Protein AF-A0A383BQF8-F1 (afdb_monomer_lite)

Radius of gyration: 21.16 Å; chains: 1; bounding box: 51×34×55 Å

Structure (mmCIF, N/CA/C/O backbone):
data_AF-A0A383BQF8-F1
#
_entry.id   AF-A0A383BQF8-F1
#
loop_
_atom_site.group_PDB
_atom_site.id
_atom_site.type_symbol
_atom_site.label_atom_id
_atom_site.label_alt_id
_atom_site.label_comp_id
_atom_site.label_asym_id
_atom_site.label_entity_id
_atom_site.label_seq_id
_atom_site.pdbx_PDB_ins_code
_atom_site.Cartn_x
_atom_site.Cartn_y
_atom_site.Cartn_z
_atom_site.occupancy
_atom_site.B_iso_or_equiv
_atom_site.auth_seq_id
_atom_site.auth_comp_id
_atom_site.auth_asym_id
_atom_site.auth_atom_id
_atom_site.pdbx_PDB_model_num
ATOM 1 N N . VAL A 1 1 ? -8.491 8.596 -24.052 1.00 26.67 1 VAL A N 1
ATOM 2 C CA . VAL A 1 1 ? -8.392 7.167 -23.685 1.00 26.67 1 VAL A CA 1
ATOM 3 C C . VAL A 1 1 ? -8.226 7.132 -22.178 1.00 26.67 1 VAL A C 1
ATOM 5 O O . VAL A 1 1 ? -7.280 7.740 -21.700 1.00 26.67 1 VAL A O 1
ATOM 8 N N . LYS A 1 2 ? -9.203 6.606 -21.428 1.00 21.12 2 LYS A N 1
ATOM 9 C CA . LYS A 1 2 ? -9.061 6.431 -19.975 1.00 21.12 2 LYS A CA 1
ATOM 10 C C . LYS A 1 2 ? -8.216 5.174 -19.775 1.00 21.12 2 LYS A C 1
ATOM 12 O O . LYS A 1 2 ? -8.631 4.114 -20.230 1.00 21.12 2 LYS A O 1
ATOM 17 N N . PHE A 1 3 ? -7.026 5.324 -19.208 1.00 26.42 3 PHE A N 1
ATOM 18 C CA . PHE A 1 3 ? -6.171 4.201 -18.837 1.00 26.42 3 PHE A CA 1
ATOM 19 C C . PHE A 1 3 ? -6.557 3.779 -17.414 1.00 26.42 3 PHE A C 1
ATOM 21 O O . PHE A 1 3 ? -6.463 4.599 -16.504 1.00 26.42 3 PHE A O 1
ATOM 28 N N . ASN A 1 4 ? -7.033 2.541 -17.239 1.00 27.27 4 ASN A N 1
ATOM 29 C CA . ASN A 1 4 ? -7.103 1.894 -15.925 1.00 27.27 4 ASN A CA 1
ATOM 30 C C . ASN A 1 4 ? -5.652 1.646 -15.493 1.00 27.27 4 ASN A C 1
ATOM 32 O O . ASN A 1 4 ? -4.994 0.783 -16.071 1.00 27.27 4 ASN A O 1
ATOM 36 N N . GLN A 1 5 ? -5.123 2.458 -14.576 1.00 35.19 5 GLN A N 1
ATOM 37 C CA . GLN A 1 5 ? -3.735 2.339 -14.125 1.00 35.19 5 GLN A CA 1
ATOM 38 C C . GLN A 1 5 ? -3.627 1.362 -12.950 1.00 35.19 5 GLN A C 1
ATOM 40 O O . GLN A 1 5 ? -4.363 1.460 -11.971 1.00 35.19 5 GLN A O 1
ATOM 45 N N . ARG A 1 6 ? -2.691 0.418 -13.088 1.00 40.97 6 ARG A N 1
ATOM 46 C CA . ARG A 1 6 ? -2.286 -0.585 -12.095 1.00 40.97 6 ARG A CA 1
ATOM 47 C C . ARG A 1 6 ? -1.258 0.048 -11.145 1.00 40.97 6 ARG A C 1
ATOM 49 O O . ARG A 1 6 ? -0.362 0.746 -11.616 1.00 40.97 6 ARG A O 1
ATOM 56 N N . ILE A 1 7 ? -1.359 -0.192 -9.836 1.00 48.78 7 ILE A N 1
ATOM 57 C CA . ILE A 1 7 ? -0.417 0.323 -8.823 1.00 48.78 7 ILE A CA 1
ATOM 58 C C . ILE A 1 7 ? 0.214 -0.832 -8.050 1.00 48.78 7 ILE A C 1
ATOM 60 O O . ILE A 1 7 ? -0.468 -1.781 -7.680 1.00 48.78 7 ILE A O 1
ATOM 64 N N . VAL A 1 8 ? 1.512 -0.698 -7.765 1.00 39.38 8 VAL A N 1
ATOM 65 C CA . VAL A 1 8 ? 2.343 -1.667 -7.039 1.00 39.38 8 VAL A CA 1
ATOM 66 C C . VAL A 1 8 ? 2.662 -1.158 -5.627 1.00 39.38 8 VAL A C 1
ATOM 68 O O . VAL A 1 8 ? 2.987 0.016 -5.432 1.00 39.38 8 VAL A O 1
ATOM 71 N N . HIS A 1 9 ? 2.602 -2.041 -4.628 1.00 37.50 9 HIS A N 1
ATOM 72 C CA . HIS A 1 9 ? 3.119 -1.810 -3.273 1.00 37.50 9 HIS A CA 1
ATOM 73 C C . HIS A 1 9 ? 4.382 -2.650 -3.039 1.00 37.50 9 HIS A C 1
ATOM 75 O O . HIS A 1 9 ? 4.417 -3.818 -3.405 1.00 37.50 9 HIS A O 1
ATOM 81 N N . ILE A 1 10 ? 5.410 -2.059 -2.414 1.00 38.84 10 ILE A N 1
ATOM 82 C CA . ILE A 1 10 ? 6.672 -2.732 -2.054 1.00 38.84 10 ILE A CA 1
ATOM 83 C C . ILE A 1 10 ? 6.794 -2.773 -0.519 1.00 38.84 10 ILE A C 1
ATOM 85 O O . ILE A 1 10 ? 6.766 -1.722 0.123 1.00 38.84 10 ILE A O 1
ATOM 89 N N . ALA A 1 11 ? 6.909 -3.975 0.061 1.00 40.50 11 ALA A N 1
ATOM 90 C CA . ALA A 1 11 ? 6.986 -4.244 1.509 1.00 40.50 11 ALA A CA 1
ATOM 91 C C . ALA A 1 11 ? 8.376 -4.758 1.926 1.00 40.50 11 ALA A C 1
ATOM 93 O O . ALA A 1 11 ? 9.091 -5.299 1.082 1.00 40.50 11 ALA A O 1
ATOM 94 N N . LEU A 1 12 ? 8.811 -4.505 3.183 1.00 33.41 12 LEU A N 1
ATOM 95 C CA . LEU A 1 12 ? 10.251 -4.447 3.434 1.00 33.41 12 LEU A CA 1
ATOM 96 C C . LEU A 1 12 ? 10.822 -4.580 4.885 1.00 33.41 12 LEU A C 1
ATOM 98 O O . LEU A 1 12 ? 10.213 -4.052 5.811 1.00 33.41 12 LEU A O 1
ATOM 102 N N . SER A 1 13 ? 11.987 -5.258 5.084 1.00 35.84 13 SER A N 1
ATOM 103 C CA . SER A 1 13 ? 12.454 -5.853 6.380 1.00 35.84 13 SER A CA 1
ATOM 104 C C . SER A 1 13 ? 13.947 -5.647 6.798 1.00 35.84 13 SER A C 1
ATOM 106 O O . SER A 1 13 ? 14.837 -5.768 5.963 1.00 35.84 13 SER A O 1
ATOM 108 N N . LEU A 1 14 ? 14.233 -5.463 8.116 1.00 36.38 14 LEU A N 1
ATOM 109 C CA . LEU A 1 14 ? 15.573 -5.312 8.766 1.00 36.38 14 LEU A CA 1
ATOM 110 C C . LEU A 1 14 ? 15.639 -6.021 10.161 1.00 36.38 14 LEU A C 1
ATOM 112 O O . LEU A 1 14 ? 14.650 -5.967 10.890 1.00 36.38 14 LEU A O 1
ATOM 116 N N . ALA A 1 15 ? 16.768 -6.640 10.577 1.00 38.72 15 ALA A N 1
ATOM 117 C CA . ALA A 1 15 ? 16.845 -7.561 11.746 1.00 38.72 15 ALA A CA 1
ATOM 118 C C . ALA A 1 15 ? 17.911 -7.230 12.830 1.00 38.72 15 ALA A C 1
ATOM 120 O O . ALA A 1 15 ? 19.035 -6.857 12.499 1.00 38.72 15 ALA A O 1
ATOM 121 N N . LEU A 1 16 ? 17.590 -7.454 14.122 1.00 35.19 16 LEU A N 1
ATOM 122 C CA . LEU A 1 16 ? 18.523 -7.469 15.274 1.00 35.19 16 LEU A CA 1
ATOM 123 C C . LEU A 1 16 ? 18.007 -8.400 16.403 1.00 35.19 16 LEU A C 1
ATOM 125 O O . LEU A 1 16 ? 16.803 -8.498 16.620 1.00 35.19 16 LEU A O 1
ATOM 129 N N . THR A 1 17 ? 18.909 -9.083 17.119 1.00 35.78 17 THR A N 1
ATOM 130 C CA . THR A 1 17 ? 18.634 -10.279 17.950 1.00 35.78 17 THR A CA 1
ATOM 131 C C . THR A 1 17 ? 18.474 -10.024 19.458 1.00 35.78 17 THR A C 1
ATOM 133 O O . THR A 1 17 ? 19.125 -9.141 20.013 1.00 35.78 17 THR A O 1
ATOM 136 N N . THR A 1 18 ? 17.653 -10.843 20.142 1.00 41.38 18 THR A N 1
ATOM 137 C CA . THR A 1 18 ? 17.904 -11.531 21.445 1.00 41.38 18 THR A CA 1
ATOM 138 C C . THR A 1 18 ? 16.638 -12.253 21.962 1.00 41.38 18 THR A C 1
ATOM 140 O O . THR A 1 18 ? 15.525 -11.950 21.554 1.00 41.38 18 THR A O 1
ATOM 143 N N . SER A 1 19 ? 16.821 -13.251 22.833 1.00 42.44 19 SER A N 1
ATOM 144 C CA . SER A 1 19 ? 15.916 -14.386 23.117 1.00 42.44 19 SER A CA 1
ATOM 145 C C . SER A 1 19 ? 15.473 -14.501 24.586 1.00 42.44 19 SER A C 1
ATOM 147 O O . SER A 1 19 ? 16.370 -14.387 25.414 1.00 42.44 19 SER A O 1
ATOM 149 N N . VAL A 1 20 ? 14.203 -14.865 24.900 1.00 33.88 20 VAL A N 1
ATOM 150 C CA . VAL A 1 20 ? 13.746 -15.686 26.075 1.00 33.88 20 VAL A CA 1
ATOM 151 C C . VAL A 1 20 ? 12.326 -16.287 25.830 1.00 33.88 20 VAL A C 1
ATOM 153 O O . VAL A 1 20 ? 11.580 -15.769 25.009 1.00 33.88 20 VAL A O 1
ATOM 156 N N . ALA A 1 21 ? 11.984 -17.382 26.534 1.00 48.62 21 ALA A N 1
ATOM 157 C CA . ALA A 1 21 ? 10.926 -18.384 26.306 1.00 48.62 21 ALA A CA 1
ATOM 158 C C . ALA A 1 21 ? 9.610 -18.302 27.148 1.00 48.62 21 ALA A C 1
ATOM 160 O O . ALA A 1 21 ? 9.626 -17.779 28.258 1.00 48.62 21 ALA A O 1
ATOM 161 N N . ALA A 1 22 ? 8.582 -19.026 26.644 1.00 41.94 22 ALA A N 1
ATOM 162 C CA . ALA A 1 22 ? 7.493 -19.811 27.293 1.00 41.94 22 ALA A CA 1
ATOM 163 C C . ALA A 1 22 ? 6.140 -19.178 27.729 1.00 41.94 22 ALA A C 1
ATOM 165 O O . ALA A 1 22 ? 6.127 -18.243 28.521 1.00 41.94 22 ALA A O 1
ATOM 166 N N . CYS A 1 23 ? 5.023 -19.797 27.275 1.00 35.53 23 CYS A N 1
ATOM 167 C CA . CYS A 1 23 ? 3.667 -20.041 27.871 1.00 35.53 23 CYS A CA 1
ATOM 168 C C . CYS A 1 23 ? 2.652 -20.247 26.712 1.00 35.53 23 CYS A C 1
ATOM 170 O O . CYS A 1 23 ? 2.832 -19.610 25.686 1.00 35.53 23 CYS A O 1
ATOM 172 N N . GLY A 1 24 ? 1.577 -21.046 26.705 1.00 40.91 24 GLY A N 1
ATOM 173 C CA . GLY A 1 24 ? 0.793 -21.864 27.643 1.00 40.91 24 GLY A CA 1
ATOM 174 C C . GLY A 1 24 ? -0.546 -22.162 26.915 1.00 40.91 24 GLY A C 1
ATOM 175 O O . GLY A 1 24 ? -1.053 -21.284 26.228 1.00 40.91 24 GLY A O 1
ATOM 176 N N . SER A 1 25 ? -1.064 -23.392 26.956 1.00 45.00 25 SER A N 1
ATOM 177 C CA . SER A 1 25 ? -2.118 -23.890 26.046 1.00 45.00 25 SER A CA 1
ATOM 178 C C . SER A 1 25 ? -3.552 -23.591 26.512 1.00 45.00 25 SER A C 1
ATOM 180 O O . SER A 1 25 ? -4.006 -24.224 27.469 1.00 45.00 25 SER A O 1
ATOM 182 N N . ASP A 1 26 ? -4.274 -22.729 25.789 1.00 40.22 26 ASP A N 1
ATOM 183 C CA . ASP A 1 26 ? -5.726 -22.531 25.917 1.00 40.22 26 ASP A CA 1
ATOM 184 C C . ASP A 1 26 ? -6.467 -23.100 24.693 1.00 40.22 26 ASP A C 1
ATOM 186 O O . ASP A 1 26 ? -6.012 -23.000 23.556 1.00 40.22 26 ASP A O 1
ATOM 190 N N . SER A 1 27 ? -7.600 -23.759 24.948 1.00 51.09 27 SER A N 1
ATOM 191 C CA . SER A 1 27 ? -8.392 -24.506 23.965 1.00 51.09 27 SER A CA 1
ATOM 192 C C . SER A 1 27 ? -9.446 -23.592 23.330 1.00 51.09 27 SER A C 1
ATOM 194 O O . SER A 1 27 ? -10.501 -23.370 23.925 1.00 51.09 27 SER A O 1
ATOM 196 N N . GLU A 1 28 ? -9.177 -23.065 22.135 1.00 44.62 28 GLU A N 1
ATOM 197 C CA . GLU A 1 28 ? -10.153 -22.296 21.352 1.00 44.62 28 GLU A CA 1
ATOM 198 C C . GLU A 1 28 ? -11.108 -23.218 20.578 1.00 44.62 28 GLU A C 1
ATOM 200 O O . GLU A 1 28 ? -10.757 -24.319 20.152 1.00 44.62 28 GLU A O 1
ATOM 205 N N . THR A 1 29 ? -12.364 -22.785 20.476 1.00 46.28 29 THR A N 1
ATOM 206 C CA . THR A 1 29 ? -13.433 -23.493 19.763 1.00 46.28 29 THR A CA 1
ATOM 207 C C . THR A 1 29 ? -13.328 -23.116 18.290 1.00 46.28 29 THR A C 1
ATOM 209 O O . THR A 1 29 ? -13.315 -21.936 17.958 1.00 46.28 29 THR A O 1
ATOM 212 N N . ASP A 1 30 ? -13.188 -24.128 17.443 1.00 42.88 30 ASP A N 1
ATOM 213 C CA . ASP A 1 30 ? -12.875 -24.029 16.018 1.00 42.88 30 ASP A CA 1
ATOM 214 C C . ASP A 1 30 ? -14.079 -23.476 15.227 1.00 42.88 30 ASP A C 1
ATOM 216 O O . ASP A 1 30 ? -14.923 -24.229 14.739 1.00 42.88 30 ASP A O 1
ATOM 220 N N . ASP A 1 31 ? -14.205 -22.146 15.154 1.00 45.75 31 ASP A N 1
ATOM 221 C CA . ASP A 1 31 ? -15.123 -21.470 14.231 1.00 45.75 31 ASP A CA 1
ATOM 222 C C . ASP A 1 31 ? -14.567 -21.610 12.807 1.00 45.75 31 ASP A C 1
ATOM 224 O O . ASP A 1 31 ? -13.798 -20.789 12.300 1.00 45.75 31 ASP A O 1
ATOM 228 N N . THR A 1 32 ? -14.946 -22.713 12.162 1.00 44.22 32 THR A N 1
ATOM 229 C CA . THR A 1 32 ? -14.531 -23.084 10.811 1.00 44.22 32 THR A CA 1
ATOM 230 C C . THR A 1 32 ? -15.145 -22.135 9.774 1.00 44.22 32 THR A C 1
ATOM 232 O O . THR A 1 32 ? -16.165 -22.428 9.147 1.00 44.22 32 THR A O 1
ATOM 235 N N . ALA A 1 33 ? -14.511 -20.987 9.542 1.00 46.69 33 ALA A N 1
ATOM 236 C CA . ALA A 1 33 ? -14.681 -20.252 8.296 1.00 46.69 33 ALA A CA 1
ATOM 237 C C . ALA A 1 33 ? -14.044 -21.085 7.167 1.00 46.69 33 ALA A C 1
ATOM 239 O O . ALA A 1 33 ? -12.840 -21.029 6.938 1.00 46.69 33 ALA A O 1
ATOM 240 N N . THR A 1 34 ? -14.852 -21.898 6.481 1.00 45.41 34 THR A N 1
ATOM 241 C CA . THR A 1 34 ? -14.457 -22.785 5.371 1.00 45.41 34 THR A CA 1
ATOM 242 C C . THR A 1 34 ? -14.137 -22.012 4.086 1.00 45.41 34 THR A C 1
ATOM 244 O O . THR A 1 34 ? -14.803 -22.177 3.063 1.00 45.41 34 THR A O 1
ATOM 247 N N . GLY A 1 35 ? -13.148 -21.126 4.128 1.00 56.03 35 GLY A N 1
ATOM 248 C CA . GLY A 1 35 ? -12.338 -20.846 2.950 1.00 56.03 35 GLY A CA 1
ATOM 249 C C . GLY A 1 35 ? -11.143 -21.783 3.018 1.00 56.03 35 GLY A C 1
ATOM 250 O O . GLY A 1 35 ? -10.410 -21.719 4.000 1.00 56.03 35 GLY A O 1
ATOM 251 N N . ASP A 1 36 ? -10.968 -22.670 2.035 1.00 57.72 36 ASP A N 1
ATOM 252 C CA . ASP A 1 36 ? -9.755 -23.490 1.951 1.00 57.72 36 ASP A CA 1
ATOM 253 C C . ASP A 1 36 ? -8.546 -22.550 2.004 1.00 57.72 36 ASP A C 1
ATOM 255 O O . ASP A 1 36 ? -8.358 -21.712 1.118 1.00 57.72 36 ASP A O 1
ATOM 259 N N . LEU A 1 37 ? -7.760 -22.643 3.079 1.00 59.41 37 LEU A N 1
ATOM 260 C CA . LEU A 1 37 ? -6.507 -21.912 3.188 1.00 59.41 37 LEU A CA 1
ATOM 261 C C . LEU A 1 37 ? -5.582 -22.460 2.103 1.00 59.41 37 LEU A C 1
ATOM 263 O O . LEU A 1 37 ? -5.117 -23.597 2.182 1.00 59.41 37 LEU A O 1
ATOM 267 N N . VAL A 1 38 ? -5.364 -21.666 1.059 1.00 71.25 38 VAL A N 1
ATOM 268 C CA . VAL A 1 38 ? -4.450 -22.024 -0.021 1.00 71.25 38 VAL A CA 1
ATOM 269 C C . VAL A 1 38 ? -3.039 -21.707 0.450 1.00 71.25 38 VAL A C 1
ATOM 271 O O . VAL A 1 38 ? -2.692 -20.545 0.651 1.00 71.25 38 VAL A O 1
ATOM 274 N N . GLU A 1 39 ? -2.230 -22.747 0.640 1.00 78.56 39 GLU A N 1
ATOM 275 C CA . GLU A 1 39 ? -0.791 -22.584 0.820 1.00 78.56 39 GLU A CA 1
ATOM 276 C C . GLU A 1 39 ? -0.204 -21.939 -0.442 1.00 78.56 39 GLU A C 1
ATOM 278 O O . GLU A 1 39 ? -0.410 -22.408 -1.564 1.00 78.56 39 GLU A O 1
ATOM 283 N N . VAL A 1 40 ? 0.496 -20.827 -0.249 1.00 80.31 40 VAL A N 1
ATOM 284 C CA . VAL A 1 40 ? 1.133 -20.055 -1.315 1.00 80.31 40 VAL A CA 1
ATOM 285 C C . VAL A 1 40 ? 2.608 -20.426 -1.413 1.00 80.31 40 VAL A C 1
ATOM 287 O O . VAL A 1 40 ? 3.295 -20.538 -0.402 1.00 80.31 40 VAL A O 1
ATOM 290 N N . ASN A 1 41 ? 3.108 -20.610 -2.637 1.00 77.75 41 ASN A N 1
ATOM 291 C CA . ASN A 1 41 ? 4.501 -21.019 -2.875 1.00 77.75 41 ASN A CA 1
ATOM 292 C C . ASN A 1 41 ? 5.474 -19.830 -2.885 1.00 77.75 41 ASN A C 1
ATOM 294 O O . ASN A 1 41 ? 6.689 -20.017 -2.833 1.00 77.75 41 ASN A O 1
ATOM 298 N N . SER A 1 42 ? 4.940 -18.613 -2.981 1.00 80.75 42 SER A N 1
ATOM 299 C CA . SER A 1 42 ? 5.675 -17.356 -2.987 1.00 80.75 42 SER A CA 1
ATOM 300 C C . SER A 1 42 ? 4.952 -16.336 -2.118 1.00 80.75 42 SER A C 1
ATOM 302 O O . SER A 1 42 ? 3.722 -16.273 -2.098 1.00 80.75 42 SER A O 1
ATOM 304 N N . TRP A 1 43 ? 5.710 -15.477 -1.439 1.00 78.88 43 TRP A N 1
ATOM 305 C CA . TRP A 1 43 ? 5.127 -14.345 -0.721 1.00 78.88 43 TRP A CA 1
ATOM 306 C C . TRP A 1 43 ? 4.411 -13.369 -1.675 1.00 78.88 43 TRP A C 1
ATOM 308 O O . TRP A 1 43 ? 3.480 -12.689 -1.248 1.00 78.88 43 TRP A O 1
ATOM 318 N N . CYS A 1 44 ? 4.777 -13.348 -2.968 1.00 83.31 44 CYS A N 1
ATOM 319 C CA . CYS A 1 44 ? 4.049 -12.596 -3.994 1.00 83.31 44 CYS A CA 1
ATOM 320 C C . CYS A 1 44 ? 2.618 -13.081 -4.173 1.00 83.31 44 CYS A C 1
ATOM 322 O O . CYS A 1 44 ? 1.729 -12.262 -4.373 1.00 83.31 44 CYS A O 1
ATOM 324 N N . ASP A 1 45 ? 2.391 -14.388 -4.066 1.00 81.94 45 ASP A N 1
ATOM 325 C CA . ASP A 1 45 ? 1.056 -14.967 -4.214 1.00 81.94 45 ASP A CA 1
ATOM 326 C C . ASP A 1 45 ? 0.186 -14.661 -2.982 1.00 81.94 45 ASP A C 1
ATOM 328 O O . ASP A 1 45 ? -1.040 -14.647 -3.067 1.00 81.94 45 ASP A O 1
ATOM 332 N N . ALA A 1 46 ? 0.822 -14.387 -1.835 1.00 78.31 46 ALA A N 1
ATOM 333 C CA . ALA A 1 46 ? 0.158 -13.915 -0.621 1.00 78.31 46 ALA A CA 1
ATOM 334 C C . ALA A 1 46 ? -0.210 -12.422 -0.690 1.00 78.31 46 ALA A C 1
ATOM 336 O O . ALA A 1 46 ? -1.078 -11.953 0.049 1.00 78.31 46 ALA A O 1
ATOM 337 N N . GLY A 1 47 ? 0.499 -11.659 -1.525 1.00 77.06 47 GLY A N 1
ATOM 338 C CA . GLY A 1 47 ? 0.339 -10.220 -1.652 1.00 77.06 47 GLY A CA 1
ATOM 339 C C . GLY A 1 47 ? -0.908 -9.869 -2.455 1.00 77.06 47 GLY A C 1
ATOM 340 O O . GLY A 1 47 ? -0.987 -10.141 -3.649 1.00 77.06 47 GLY A O 1
ATOM 341 N N . LEU A 1 48 ? -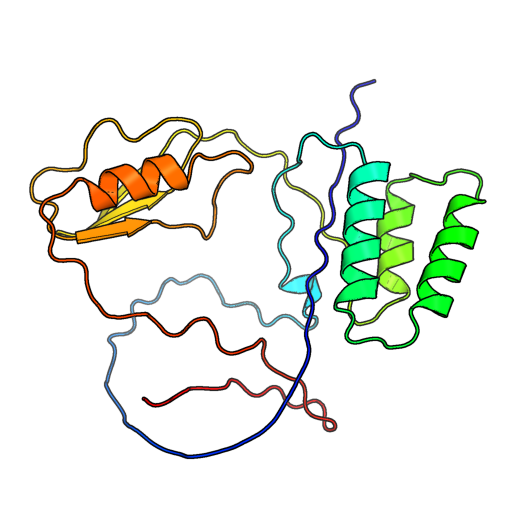1.868 -9.200 -1.820 1.00 76.75 48 LEU A N 1
ATOM 342 C CA . LEU A 1 48 ? -2.989 -8.588 -2.529 1.00 76.75 48 LEU A CA 1
ATOM 343 C C . LEU A 1 48 ? -2.632 -7.150 -2.915 1.00 76.75 48 LEU A C 1
ATOM 345 O O . LEU A 1 48 ? -2.129 -6.380 -2.093 1.00 76.75 48 LEU A O 1
ATOM 349 N N . GLY A 1 49 ? -2.904 -6.786 -4.169 1.00 78.06 49 GLY A N 1
ATOM 350 C CA . GLY A 1 49 ? -2.852 -5.394 -4.602 1.00 78.06 49 GLY A CA 1
ATOM 351 C C . GLY A 1 49 ? -3.933 -4.569 -3.901 1.00 78.06 49 GLY A C 1
ATOM 352 O O . GLY A 1 49 ? -5.033 -5.059 -3.642 1.00 78.06 49 GLY A O 1
ATOM 353 N N . GLY A 1 50 ? -3.612 -3.318 -3.573 1.00 76.62 50 GLY A N 1
ATOM 354 C CA . GLY A 1 50 ? -4.583 -2.367 -3.028 1.00 76.62 50 GLY A CA 1
ATOM 355 C C . GLY A 1 50 ? -5.517 -1.807 -4.103 1.00 76.62 50 GLY A C 1
ATOM 356 O O . GLY A 1 50 ? -5.447 -2.192 -5.271 1.00 76.62 50 GLY A O 1
ATOM 357 N N . ASP A 1 51 ? -6.380 -0.865 -3.730 1.00 78.19 51 ASP A N 1
ATOM 358 C CA . ASP A 1 51 ? -7.147 -0.122 -4.732 1.00 78.19 51 ASP A CA 1
ATOM 359 C C . ASP A 1 51 ? -6.234 0.792 -5.562 1.00 78.19 51 ASP A C 1
ATOM 361 O O . ASP A 1 51 ? -5.193 1.275 -5.098 1.00 78.19 51 ASP A O 1
ATOM 365 N N . ALA A 1 52 ? -6.670 1.105 -6.781 1.00 80.06 52 ALA A N 1
ATOM 366 C CA . ALA A 1 52 ? -6.047 2.134 -7.597 1.00 80.06 52 ALA A CA 1
ATOM 367 C C . ALA A 1 52 ? -6.120 3.510 -6.902 1.00 80.06 52 ALA A C 1
ATOM 369 O O . ALA A 1 52 ? -7.184 4.077 -6.654 1.00 80.06 52 ALA A O 1
ATOM 370 N N . GLY A 1 53 ? -4.951 4.056 -6.597 1.00 77.31 53 GLY A N 1
ATOM 371 C CA . GLY A 1 53 ? -4.733 5.420 -6.137 1.00 77.31 53 GLY A CA 1
ATOM 372 C C . GLY A 1 53 ? -4.863 6.466 -7.250 1.00 77.31 53 GLY A C 1
ATOM 373 O O . GLY A 1 53 ? -5.154 6.176 -8.406 1.00 77.31 53 GLY A O 1
ATOM 374 N N . THR A 1 54 ? -4.641 7.729 -6.881 1.00 82.00 54 THR A N 1
ATOM 375 C CA . THR A 1 54 ? -4.801 8.894 -7.773 1.00 82.00 54 THR A CA 1
ATOM 376 C C . THR A 1 54 ? -3.494 9.395 -8.387 1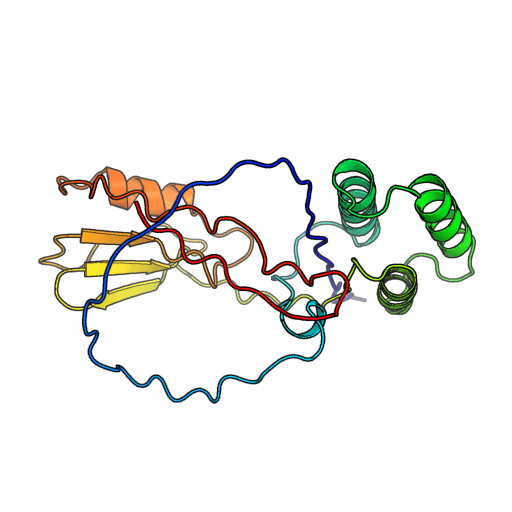.00 82.00 54 THR A C 1
ATOM 378 O O . THR A 1 54 ? -3.507 10.352 -9.166 1.00 82.00 54 THR A O 1
ATOM 381 N N . ARG A 1 55 ? -2.358 8.801 -8.002 1.00 83.50 55 ARG A N 1
ATOM 382 C CA . ARG A 1 55 ? -1.035 9.151 -8.526 1.00 83.50 55 ARG A CA 1
ATOM 383 C C . ARG A 1 55 ? -0.852 8.553 -9.919 1.00 83.50 55 ARG A C 1
ATOM 385 O O . ARG A 1 55 ? -1.564 7.640 -10.319 1.00 83.50 55 ARG A O 1
ATOM 392 N N . THR A 1 56 ? 0.080 9.125 -10.675 1.00 88.81 56 THR A N 1
ATOM 393 C CA . THR A 1 56 ? 0.476 8.543 -11.956 1.00 88.81 56 THR A CA 1
ATOM 394 C C . THR A 1 56 ? 1.414 7.363 -11.714 1.00 88.81 56 THR A C 1
ATOM 396 O O . THR A 1 56 ? 2.139 7.343 -10.713 1.00 88.81 56 THR A O 1
ATOM 399 N N . LEU A 1 57 ? 1.454 6.421 -12.659 1.00 86.81 57 LEU A N 1
ATOM 400 C CA . LEU A 1 57 ? 2.360 5.269 -12.621 1.00 86.81 57 LEU A CA 1
ATOM 401 C C . LEU A 1 57 ? 3.820 5.666 -12.333 1.00 86.81 57 LEU A C 1
ATOM 403 O O . LEU A 1 57 ? 4.495 5.001 -11.555 1.00 86.81 57 LEU A O 1
ATOM 407 N N . GLU A 1 58 ? 4.304 6.773 -12.897 1.00 92.25 58 GLU A N 1
ATOM 408 C CA . GLU A 1 58 ? 5.666 7.269 -12.673 1.00 92.25 58 GLU A CA 1
ATOM 409 C C . GLU A 1 58 ? 5.906 7.636 -11.203 1.00 92.25 58 GLU A C 1
ATOM 411 O O . GLU A 1 58 ? 6.947 7.310 -10.630 1.00 92.25 58 GLU A O 1
ATOM 416 N N . ALA A 1 59 ? 4.937 8.309 -10.578 1.00 89.56 59 ALA A N 1
ATOM 417 C CA . ALA A 1 59 ? 5.028 8.725 -9.186 1.00 89.56 59 ALA A CA 1
ATOM 418 C C . ALA A 1 59 ? 4.920 7.530 -8.227 1.00 89.56 59 ALA A C 1
ATOM 420 O O . ALA A 1 59 ? 5.639 7.484 -7.224 1.00 89.56 59 ALA A O 1
ATOM 421 N N . ASP A 1 60 ? 4.055 6.560 -8.532 1.00 88.81 60 ASP A N 1
ATOM 422 C CA . ASP A 1 60 ? 3.950 5.321 -7.761 1.00 88.81 60 ASP A CA 1
ATOM 423 C C . ASP A 1 60 ? 5.216 4.470 -7.888 1.00 88.81 60 ASP A C 1
ATOM 425 O O . ASP A 1 60 ? 5.757 4.047 -6.867 1.00 88.81 60 ASP A O 1
ATOM 429 N N . LEU A 1 61 ? 5.751 4.299 -9.101 1.00 91.75 61 LEU A N 1
ATOM 430 C CA . LEU A 1 61 ? 6.995 3.568 -9.341 1.00 91.75 61 LEU A CA 1
ATOM 431 C C . LEU A 1 61 ? 8.185 4.225 -8.634 1.00 91.75 61 LEU A C 1
ATOM 433 O O . LEU A 1 61 ? 8.954 3.536 -7.968 1.00 91.75 61 LEU A O 1
ATOM 437 N N . ALA A 1 62 ? 8.322 5.552 -8.706 1.00 92.88 62 ALA A N 1
ATOM 438 C CA . ALA A 1 62 ? 9.380 6.267 -7.994 1.00 92.88 62 ALA A CA 1
ATOM 439 C C . ALA A 1 62 ? 9.264 6.087 -6.470 1.00 92.88 62 ALA A C 1
ATOM 441 O O . ALA A 1 62 ? 10.255 5.819 -5.791 1.00 92.88 62 ALA A O 1
ATOM 442 N N . SER A 1 63 ? 8.046 6.191 -5.927 1.00 90.75 63 SER A N 1
ATOM 443 C CA . SER A 1 63 ? 7.772 5.975 -4.503 1.00 90.75 63 SER A CA 1
ATOM 444 C C . SER A 1 63 ? 8.112 4.548 -4.070 1.00 90.75 63 SER A C 1
ATOM 446 O O . SER A 1 63 ? 8.731 4.351 -3.025 1.00 90.75 63 SER A O 1
ATOM 448 N N . ALA A 1 64 ? 7.712 3.563 -4.872 1.00 90.06 64 ALA A N 1
ATOM 449 C CA . ALA A 1 64 ? 7.978 2.153 -4.646 1.00 90.06 64 ALA A CA 1
ATOM 450 C C . ALA A 1 64 ? 9.488 1.872 -4.674 1.00 90.06 64 ALA A C 1
ATOM 452 O O . ALA A 1 64 ? 10.024 1.291 -3.734 1.00 90.06 64 ALA A O 1
ATOM 453 N N . HIS A 1 65 ? 10.192 2.368 -5.692 1.00 93.69 65 HIS A N 1
ATOM 454 C CA . HIS A 1 65 ? 11.636 2.215 -5.846 1.00 93.69 65 HIS A CA 1
ATOM 455 C C . HIS A 1 65 ? 12.429 2.829 -4.680 1.00 93.69 65 HIS A C 1
ATOM 457 O O . HIS A 1 65 ? 13.340 2.197 -4.146 1.00 93.69 65 HIS A O 1
ATOM 463 N N . VAL A 1 66 ? 12.048 4.024 -4.212 1.00 92.88 66 VAL A N 1
ATOM 464 C CA . VAL A 1 66 ? 12.646 4.628 -3.008 1.00 92.88 66 VAL A CA 1
ATOM 465 C C . VAL A 1 66 ? 12.400 3.757 -1.775 1.00 92.88 66 VAL A C 1
ATOM 467 O O . VAL A 1 66 ? 13.312 3.571 -0.971 1.00 92.88 66 VAL A O 1
ATOM 470 N N . GLY A 1 67 ? 11.196 3.196 -1.635 1.00 87.88 67 GLY A N 1
ATOM 471 C CA . GLY A 1 67 ? 10.878 2.238 -0.577 1.00 87.88 67 GLY A CA 1
ATOM 472 C C . GLY A 1 67 ? 11.783 1.009 -0.632 1.00 87.88 67 GLY A C 1
ATOM 473 O O . GLY A 1 67 ? 12.408 0.673 0.375 1.00 87.88 67 GLY A O 1
ATOM 474 N N . HIS A 1 68 ? 11.924 0.410 -1.821 1.00 87.06 68 HIS A N 1
ATOM 475 C CA . HIS A 1 68 ? 12.826 -0.714 -2.057 1.00 87.06 68 HIS A CA 1
ATOM 476 C C . HIS A 1 68 ? 14.254 -0.393 -1.613 1.00 87.06 68 HIS A C 1
ATOM 478 O O . HIS A 1 68 ? 14.847 -1.136 -0.841 1.00 87.06 68 HIS A O 1
ATOM 484 N N . ARG A 1 69 ? 14.781 0.756 -2.037 1.00 87.50 69 ARG A N 1
ATOM 485 C CA . ARG A 1 69 ? 16.137 1.196 -1.710 1.00 87.50 69 ARG A CA 1
ATOM 486 C C . ARG A 1 69 ? 16.360 1.436 -0.220 1.00 87.50 69 ARG A C 1
ATOM 488 O O . ARG A 1 69 ? 17.420 1.102 0.298 1.00 87.50 69 ARG A O 1
ATOM 495 N N . LEU A 1 70 ? 15.421 2.105 0.447 1.00 86.38 70 LEU A N 1
ATOM 496 C CA . LEU A 1 70 ? 15.639 2.579 1.816 1.00 86.38 70 LEU A CA 1
ATOM 497 C C . LEU A 1 70 ? 15.514 1.481 2.843 1.00 86.38 70 LEU A C 1
ATOM 499 O O . LEU A 1 70 ? 16.218 1.498 3.851 1.00 86.38 70 LEU A O 1
ATOM 503 N N . PHE A 1 71 ? 14.593 0.568 2.608 1.00 87.25 71 PHE A N 1
ATOM 504 C CA . PHE A 1 71 ? 14.325 -0.436 3.602 1.00 87.25 71 PHE A CA 1
ATOM 505 C C . PHE A 1 71 ? 15.048 -1.756 3.223 1.00 87.25 71 PHE A C 1
ATOM 507 O O . PHE A 1 71 ? 15.100 -2.633 4.081 1.00 87.25 71 PHE A O 1
ATOM 514 N N . GLY A 1 72 ? 15.435 -1.927 1.929 1.00 86.25 72 GLY A N 1
ATOM 515 C CA . GLY A 1 72 ? 15.568 -3.189 1.150 1.00 86.25 72 GLY A CA 1
ATOM 516 C C . GLY A 1 72 ? 16.177 -4.367 1.893 1.00 86.25 72 GLY A C 1
ATOM 517 O O . GLY A 1 72 ? 17.181 -4.136 2.558 1.00 86.25 72 GLY A O 1
ATOM 518 N N . PRO A 1 73 ? 15.700 -5.631 1.758 1.00 86.31 73 PRO A N 1
ATOM 519 C CA . PRO A 1 73 ? 16.527 -6.735 2.241 1.00 86.31 73 PRO A CA 1
ATOM 520 C C . PRO A 1 73 ? 17.783 -6.880 1.362 1.00 86.31 73 PRO A C 1
ATOM 522 O O . PRO A 1 73 ? 18.813 -7.361 1.831 1.00 86.31 73 PRO A O 1
ATOM 525 N N . SER A 1 74 ? 17.720 -6.426 0.102 1.00 85.19 74 SER A N 1
ATOM 526 C CA . SER A 1 74 ? 18.879 -6.322 -0.779 1.00 85.19 74 SER A CA 1
ATOM 527 C C . SER A 1 74 ? 19.749 -5.122 -0.412 1.00 85.19 74 SER A C 1
ATOM 529 O O . SER A 1 74 ? 19.272 -4.000 -0.252 1.00 85.19 74 SER A O 1
ATOM 531 N 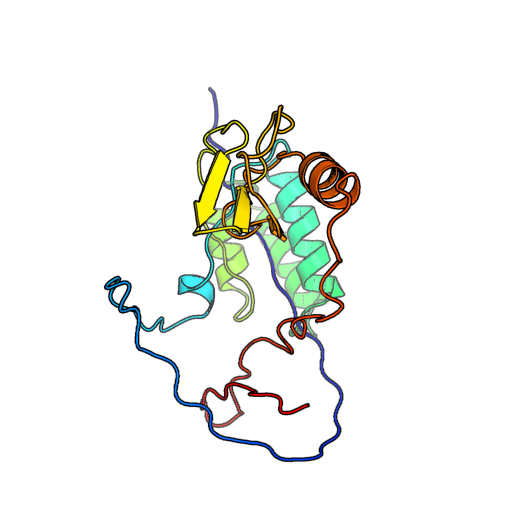N . THR A 1 75 ? 21.059 -5.354 -0.345 1.00 87.00 75 THR A N 1
ATOM 532 C CA . THR A 1 75 ? 22.059 -4.292 -0.162 1.00 87.00 75 THR A CA 1
ATOM 533 C C . THR A 1 75 ? 22.566 -3.717 -1.489 1.00 87.00 75 THR A C 1
ATOM 535 O O . THR A 1 75 ? 23.248 -2.690 -1.478 1.00 87.00 75 THR A O 1
ATOM 538 N N . ASP A 1 76 ? 22.207 -4.319 -2.629 1.00 88.75 76 ASP A N 1
ATOM 539 C CA . ASP A 1 76 ? 22.615 -3.870 -3.966 1.00 88.75 76 ASP A CA 1
ATOM 540 C C . ASP A 1 76 ? 21.633 -2.850 -4.562 1.00 88.75 76 ASP A C 1
ATOM 542 O O . ASP A 1 76 ? 20.981 -3.055 -5.587 1.00 88.75 76 ASP A O 1
ATOM 546 N N . TRP A 1 77 ? 21.511 -1.706 -3.894 1.00 88.44 77 TRP A N 1
ATOM 547 C CA . TRP A 1 77 ? 20.653 -0.621 -4.370 1.00 88.44 77 TRP A CA 1
ATOM 548 C C . TRP A 1 77 ? 21.208 0.065 -5.628 1.00 88.44 77 TRP A C 1
ATOM 550 O O . TRP A 1 77 ? 20.436 0.614 -6.404 1.00 88.44 77 TRP A O 1
ATOM 560 N N . LEU A 1 78 ? 22.523 0.012 -5.875 1.00 93.31 78 LEU A N 1
ATOM 561 C CA . LEU A 1 78 ? 23.114 0.537 -7.112 1.00 93.31 78 LEU A CA 1
ATOM 562 C C . LEU A 1 78 ? 22.736 -0.322 -8.324 1.00 93.31 78 LEU A C 1
ATOM 564 O O . LEU A 1 78 ? 22.406 0.232 -9.372 1.00 93.31 78 LEU A O 1
ATOM 568 N N . GLY A 1 79 ? 22.744 -1.652 -8.181 1.00 92.94 79 GLY A N 1
ATOM 569 C CA . GLY A 1 79 ? 22.220 -2.566 -9.195 1.00 92.94 79 GLY A CA 1
ATOM 570 C C . GLY A 1 79 ? 20.738 -2.314 -9.471 1.00 92.94 79 GLY A C 1
ATOM 571 O O . GLY A 1 79 ? 20.327 -2.256 -10.632 1.00 92.94 79 GLY A O 1
ATOM 572 N N . ALA A 1 80 ? 19.949 -2.050 -8.424 1.00 90.19 80 ALA A N 1
ATOM 573 C CA . ALA A 1 80 ? 18.541 -1.694 -8.576 1.00 90.19 80 ALA A CA 1
ATOM 574 C C . ALA A 1 80 ? 18.328 -0.361 -9.325 1.00 90.19 80 ALA A C 1
ATOM 576 O O . ALA A 1 80 ? 17.481 -0.299 -10.220 1.00 90.19 80 ALA A O 1
ATOM 577 N N . ASP A 1 81 ? 19.100 0.683 -8.996 1.00 95.31 81 ASP A N 1
ATOM 578 C CA . ASP A 1 81 ? 19.067 1.991 -9.671 1.00 95.31 81 ASP A CA 1
ATOM 579 C C . ASP A 1 81 ? 19.456 1.847 -11.164 1.00 95.31 81 ASP A C 1
ATOM 581 O O . ASP A 1 81 ? 18.797 2.403 -12.051 1.00 95.31 81 ASP A O 1
ATOM 585 N N . ALA A 1 82 ? 20.505 1.070 -11.469 1.00 95.88 82 ALA A N 1
ATOM 586 C CA . ALA A 1 82 ? 20.974 0.829 -12.838 1.00 95.88 82 ALA A CA 1
ATOM 587 C C . ALA A 1 82 ? 19.961 0.032 -13.678 1.00 95.88 82 ALA A C 1
ATOM 589 O O . ALA A 1 82 ? 19.724 0.351 -14.848 1.00 95.88 82 ALA A O 1
ATOM 590 N N . THR A 1 83 ? 19.330 -0.969 -13.064 1.00 93.88 83 THR A N 1
ATOM 591 C CA . THR A 1 83 ? 18.270 -1.778 -13.678 1.00 93.88 83 THR A CA 1
ATOM 592 C C . THR A 1 83 ? 17.072 -0.907 -14.042 1.00 93.88 83 THR A C 1
ATOM 594 O O . THR A 1 83 ? 16.646 -0.903 -15.197 1.00 93.88 83 THR A O 1
ATOM 597 N N . LEU A 1 84 ? 16.585 -0.089 -13.098 1.00 94.12 84 LEU A N 1
ATOM 598 C CA . LEU A 1 84 ? 15.490 0.844 -13.365 1.00 94.12 84 LEU A CA 1
ATOM 599 C C . LEU A 1 84 ? 15.856 1.835 -14.477 1.00 94.12 84 LEU A C 1
ATOM 601 O O . LEU A 1 84 ? 15.066 2.042 -15.391 1.00 94.12 84 LEU A O 1
ATOM 605 N N . THR A 1 85 ? 17.061 2.411 -14.434 1.00 96.00 85 THR A N 1
ATOM 606 C CA . THR A 1 85 ? 17.534 3.357 -15.460 1.00 96.00 85 THR A CA 1
ATOM 607 C C . THR A 1 85 ? 17.494 2.729 -16.853 1.00 96.00 85 THR A C 1
ATOM 609 O O . THR A 1 85 ? 16.919 3.312 -17.767 1.00 96.00 85 THR A O 1
ATOM 612 N N . THR A 1 86 ? 18.014 1.507 -16.997 1.00 94.56 86 THR A N 1
ATOM 613 C CA . THR A 1 86 ? 18.011 0.770 -18.272 1.00 94.56 86 THR A CA 1
ATOM 614 C C . THR A 1 86 ? 16.589 0.544 -18.793 1.00 94.56 86 THR A C 1
ATOM 616 O O . THR A 1 86 ? 16.324 0.711 -19.981 1.00 94.56 86 THR A O 1
ATOM 619 N N . MET A 1 87 ? 15.650 0.195 -17.908 1.00 93.00 87 MET A N 1
ATOM 620 C CA . MET A 1 87 ? 14.246 -0.002 -18.283 1.00 93.00 87 MET A CA 1
ATOM 621 C C . MET A 1 87 ? 13.567 1.306 -18.720 1.00 93.00 87 MET A C 1
ATOM 623 O O . MET A 1 87 ? 12.782 1.303 -19.669 1.00 93.00 87 MET A O 1
ATOM 627 N N . LEU A 1 88 ? 13.892 2.425 -18.066 1.00 94.69 88 LEU A N 1
ATOM 628 C CA . LEU A 1 88 ? 13.360 3.752 -18.397 1.00 94.69 88 LEU A CA 1
ATOM 629 C C . LEU A 1 88 ? 13.944 4.347 -19.691 1.00 94.69 88 LEU A C 1
ATOM 631 O O . LEU A 1 88 ? 13.353 5.264 -20.258 1.00 94.69 88 LEU A O 1
ATOM 635 N N . GLU A 1 89 ? 15.079 3.843 -20.175 1.00 95.56 89 GLU A N 1
ATOM 636 C CA . GLU A 1 89 ? 15.658 4.220 -21.473 1.00 95.56 89 GLU A CA 1
ATOM 637 C C . GLU A 1 89 ? 15.024 3.471 -22.661 1.00 95.56 89 GLU A C 1
ATOM 639 O O . GLU A 1 89 ? 15.286 3.814 -23.816 1.00 95.56 89 GLU A O 1
ATOM 644 N N . GLY A 1 90 ? 14.193 2.456 -22.400 1.00 91.75 90 GLY A N 1
ATOM 645 C CA . GLY A 1 90 ? 13.515 1.673 -23.433 1.00 91.75 90 GLY A CA 1
ATOM 646 C C . GLY A 1 90 ? 12.388 2.422 -24.157 1.00 91.75 90 GLY A C 1
ATOM 647 O O . GLY A 1 90 ? 11.950 3.497 -23.755 1.00 91.75 90 GLY A O 1
ATOM 648 N N . ASP A 1 91 ? 11.851 1.805 -25.214 1.00 89.06 91 ASP A N 1
ATOM 649 C CA . ASP A 1 91 ? 10.828 2.416 -26.083 1.00 89.06 91 ASP A CA 1
ATOM 650 C C . ASP A 1 91 ? 9.471 2.671 -25.386 1.00 89.06 91 ASP A C 1
ATOM 652 O O . ASP A 1 91 ? 8.647 3.441 -25.884 1.00 89.06 91 ASP A O 1
ATOM 656 N N . ALA A 1 92 ? 9.213 2.020 -24.245 1.00 88.00 92 ALA A N 1
ATOM 657 C CA . ALA A 1 92 ? 7.955 2.112 -23.499 1.00 88.00 92 ALA A CA 1
ATOM 658 C C . ALA A 1 92 ? 8.191 2.124 -21.970 1.00 88.00 92 ALA A C 1
ATOM 660 O O . ALA A 1 92 ? 7.828 1.159 -21.283 1.00 88.00 92 ALA A O 1
ATOM 661 N N . PRO A 1 93 ? 8.763 3.217 -21.421 1.00 85.12 93 PRO A N 1
ATOM 662 C CA . PRO A 1 93 ? 9.293 3.284 -20.052 1.00 85.12 93 PRO A CA 1
ATOM 663 C C . PRO A 1 93 ? 8.236 3.196 -18.943 1.00 85.12 93 PRO A C 1
ATOM 665 O O . PRO A 1 93 ? 8.584 3.108 -17.774 1.00 85.12 93 PRO A O 1
ATOM 668 N N . PHE A 1 94 ? 6.951 3.177 -19.301 1.00 88.06 94 PHE A N 1
ATOM 669 C CA . PHE A 1 94 ? 5.818 3.058 -18.378 1.00 88.06 94 PHE A CA 1
ATOM 670 C C . PHE A 1 94 ? 4.721 2.150 -18.950 1.00 88.06 94 PHE A C 1
ATOM 672 O O . PHE A 1 94 ? 3.529 2.419 -18.815 1.00 88.06 94 PHE A O 1
ATOM 679 N N . SER A 1 95 ? 5.123 1.097 -19.666 1.00 88.94 95 SER A N 1
ATOM 680 C CA . SER A 1 95 ? 4.197 0.039 -20.082 1.00 88.94 95 SER A CA 1
ATOM 681 C C . SER A 1 95 ? 3.769 -0.823 -18.891 1.00 88.94 95 SER A C 1
ATOM 683 O O . SER A 1 95 ? 4.535 -0.995 -17.945 1.00 88.94 95 SER A O 1
ATOM 685 N N . ASP A 1 96 ? 2.585 -1.437 -18.965 1.00 78.56 96 ASP A N 1
ATOM 686 C CA . ASP A 1 96 ? 2.098 -2.358 -17.922 1.00 78.56 96 ASP A CA 1
ATOM 687 C C . ASP A 1 96 ? 3.095 -3.503 -17.647 1.00 78.56 96 ASP A C 1
ATOM 689 O O . ASP A 1 96 ? 3.265 -3.933 -16.509 1.00 78.56 96 ASP A O 1
ATOM 693 N N . SER A 1 97 ? 3.819 -3.955 -18.678 1.00 86.88 97 SER A N 1
ATOM 694 C CA . SER A 1 97 ? 4.852 -4.993 -18.568 1.00 86.88 97 SER A CA 1
ATOM 695 C C . SER A 1 97 ? 6.136 -4.539 -17.869 1.00 86.88 97 SER A C 1
ATOM 697 O O . SER A 1 97 ? 6.922 -5.383 -17.436 1.00 86.88 97 SER A O 1
ATOM 699 N N . LEU A 1 98 ? 6.389 -3.230 -17.765 1.00 89.38 98 LEU A N 1
ATOM 700 C CA . LEU A 1 98 ? 7.592 -2.710 -17.114 1.00 89.38 98 LEU A CA 1
ATOM 701 C C . LEU A 1 98 ? 7.602 -3.073 -15.629 1.00 89.38 98 LEU A C 1
ATOM 703 O O . LEU A 1 98 ? 8.626 -3.515 -15.126 1.00 89.38 98 LEU A O 1
ATOM 707 N N . LEU A 1 99 ? 6.461 -2.954 -14.946 1.00 88.25 99 LEU A N 1
ATOM 708 C CA . LEU A 1 99 ? 6.353 -3.257 -13.518 1.00 88.25 99 LEU A CA 1
ATOM 709 C C . LEU A 1 99 ? 6.619 -4.731 -13.215 1.00 88.25 99 LEU A C 1
ATOM 711 O O . LEU A 1 99 ? 7.375 -5.037 -12.297 1.00 88.25 99 LEU A O 1
ATOM 715 N N . SER A 1 100 ? 6.036 -5.639 -14.002 1.00 88.81 100 SER A N 1
ATOM 716 C CA . SER A 1 100 ? 6.282 -7.074 -13.846 1.00 88.81 100 SER A CA 1
ATOM 717 C C . SER A 1 100 ? 7.735 -7.434 -14.149 1.00 88.81 100 SER A C 1
ATOM 719 O O . SER A 1 100 ? 8.308 -8.270 -13.462 1.00 88.81 100 SER A O 1
ATOM 721 N N . THR A 1 101 ? 8.342 -6.781 -15.147 1.00 90.69 101 THR A N 1
ATOM 722 C CA . THR A 1 101 ? 9.755 -7.001 -15.490 1.00 90.69 101 THR A CA 1
ATOM 723 C C . THR A 1 101 ? 10.666 -6.473 -14.386 1.00 90.69 101 THR A C 1
ATOM 725 O O . THR A 1 101 ? 11.549 -7.188 -13.942 1.00 90.69 101 THR A O 1
ATOM 728 N N . TYR A 1 102 ? 10.414 -5.260 -13.886 1.00 91.06 102 TYR A N 1
ATOM 729 C CA . TYR A 1 102 ? 11.167 -4.665 -12.785 1.00 91.06 102 TYR A CA 1
ATOM 730 C C . TYR A 1 102 ? 11.079 -5.507 -11.511 1.00 91.06 102 TYR A C 1
ATOM 732 O O . TYR A 1 102 ? 12.100 -5.759 -10.885 1.00 91.06 102 TYR A O 1
ATOM 740 N N . ALA A 1 103 ? 9.885 -5.976 -11.135 1.00 91.56 103 ALA A N 1
ATOM 741 C CA . ALA A 1 103 ? 9.712 -6.827 -9.960 1.00 91.56 103 ALA A CA 1
ATOM 742 C C . ALA A 1 103 ? 10.453 -8.168 -10.095 1.00 91.56 103 ALA A C 1
ATOM 744 O O . ALA A 1 103 ? 11.061 -8.613 -9.131 1.00 91.56 103 ALA A O 1
ATOM 745 N N . ALA A 1 104 ? 10.460 -8.775 -11.287 1.00 90.81 104 ALA A N 1
ATOM 746 C CA . ALA A 1 104 ? 11.127 -10.055 -11.535 1.00 90.81 104 ALA A CA 1
ATOM 747 C C . ALA A 1 104 ? 12.660 -10.016 -11.375 1.00 90.81 104 ALA A C 1
ATOM 749 O O . ALA A 1 104 ? 13.277 -11.070 -11.249 1.00 90.81 104 ALA A O 1
ATOM 750 N N . GLU A 1 105 ? 13.271 -8.829 -11.358 1.00 92.12 105 GLU A N 1
ATOM 751 C CA . GLU A 1 105 ? 14.708 -8.659 -11.101 1.00 92.12 105 GLU A CA 1
ATOM 752 C C . GLU A 1 105 ? 15.065 -8.787 -9.608 1.00 92.12 105 GLU A C 1
ATOM 754 O O . GLU A 1 105 ? 16.246 -8.823 -9.258 1.00 92.12 105 GLU A O 1
ATOM 759 N N . PHE A 1 106 ? 14.073 -8.850 -8.709 1.00 89.69 106 PHE A N 1
ATOM 760 C CA . PHE A 1 106 ? 14.303 -8.887 -7.266 1.00 89.69 106 PHE A CA 1
ATOM 761 C C . PHE A 1 106 ? 13.432 -9.938 -6.572 1.00 89.69 106 PHE A C 1
ATOM 763 O O . PHE A 1 106 ? 12.209 -9.842 -6.569 1.00 89.69 106 PHE A O 1
ATOM 770 N N . ASP A 1 107 ? 14.060 -10.862 -5.842 1.00 87.12 107 ASP A N 1
ATOM 771 C CA . ASP A 1 107 ? 13.356 -11.899 -5.062 1.00 87.12 107 ASP A CA 1
ATOM 772 C C . ASP A 1 107 ? 12.434 -11.318 -3.967 1.00 87.12 107 ASP A C 1
ATOM 774 O O . ASP A 1 107 ? 11.490 -11.959 -3.495 1.00 87.12 107 ASP A O 1
ATOM 778 N N . SER A 1 108 ? 12.715 -10.082 -3.546 1.00 85.75 108 SER A N 1
ATOM 779 C CA . SER A 1 108 ? 11.999 -9.364 -2.494 1.00 85.75 108 SER A CA 1
ATOM 780 C C . SER A 1 108 ? 11.048 -8.282 -3.001 1.00 85.75 108 SER A C 1
ATOM 782 O O . SER A 1 108 ? 10.603 -7.457 -2.203 1.00 85.75 108 SER A O 1
ATOM 784 N N . ILE A 1 109 ? 10.726 -8.246 -4.298 1.00 88.75 109 ILE A N 1
ATOM 785 C CA . ILE A 1 109 ? 9.693 -7.351 -4.834 1.00 88.75 109 ILE A CA 1
ATOM 786 C C . ILE A 1 109 ? 8.640 -8.154 -5.591 1.00 88.75 109 ILE A C 1
ATOM 788 O O . ILE A 1 109 ? 8.955 -9.062 -6.347 1.00 88.75 109 ILE A O 1
ATOM 792 N N . CYS A 1 110 ? 7.379 -7.754 -5.444 1.00 89.44 110 CYS A N 1
ATOM 793 C CA . CYS A 1 110 ? 6.286 -8.256 -6.265 1.00 89.44 110 CYS A CA 1
ATOM 794 C C . CYS A 1 110 ? 5.571 -7.092 -6.936 1.00 89.44 110 CYS A C 1
ATOM 796 O O . CYS A 1 110 ? 5.447 -6.008 -6.363 1.00 89.44 110 CYS A O 1
ATOM 798 N N . ALA A 1 111 ? 5.055 -7.344 -8.134 1.00 89.62 111 ALA A N 1
ATOM 799 C CA . ALA A 1 111 ? 4.050 -6.504 -8.759 1.00 89.62 111 ALA A CA 1
ATOM 800 C C . ALA A 1 111 ? 2.695 -7.199 -8.606 1.00 89.62 111 ALA A C 1
ATOM 802 O O . ALA A 1 111 ? 2.533 -8.337 -9.040 1.00 89.62 111 ALA A O 1
ATOM 803 N N . ALA A 1 112 ? 1.738 -6.514 -7.989 1.00 86.88 112 ALA A N 1
ATOM 804 C CA . ALA A 1 112 ? 0.358 -6.967 -7.892 1.00 86.88 112 ALA A CA 1
ATOM 805 C C . ALA A 1 112 ? -0.540 -5.988 -8.649 1.00 86.88 112 ALA A C 1
ATOM 807 O O . ALA A 1 112 ? -0.270 -4.785 -8.673 1.00 86.88 112 ALA A O 1
ATOM 808 N N . ASP A 1 113 ? -1.599 -6.507 -9.265 1.00 84.69 113 ASP A N 1
ATOM 809 C CA . ASP A 1 113 ? -2.596 -5.663 -9.907 1.00 84.69 113 ASP A CA 1
ATOM 810 C C . ASP A 1 113 ? -3.398 -4.920 -8.843 1.00 84.69 113 ASP A C 1
ATOM 812 O O . ASP A 1 113 ? -3.933 -5.524 -7.911 1.00 84.69 113 ASP A O 1
ATOM 816 N N . ALA A 1 114 ? -3.499 -3.602 -9.004 1.00 82.81 114 ALA A N 1
ATOM 817 C CA . ALA A 1 114 ? -4.444 -2.830 -8.221 1.00 82.81 114 ALA A CA 1
ATOM 818 C C . ALA A 1 114 ? -5.871 -3.224 -8.607 1.00 82.81 114 ALA A C 1
ATOM 820 O O . ALA A 1 114 ? -6.166 -3.506 -9.773 1.00 82.81 114 ALA A O 1
ATOM 821 N N . THR A 1 115 ? -6.766 -3.213 -7.630 1.00 78.94 115 THR A N 1
ATOM 822 C CA . THR A 1 115 ? -8.191 -3.392 -7.889 1.00 78.94 115 THR A CA 1
ATOM 823 C C . THR A 1 115 ? -8.826 -2.044 -8.223 1.00 78.94 115 THR A C 1
ATOM 825 O O . THR A 1 115 ? -8.409 -0.994 -7.725 1.00 78.94 115 THR A O 1
ATOM 828 N N . ASP A 1 116 ? -9.828 -2.050 -9.106 1.00 71.00 116 ASP A N 1
ATOM 829 C CA . ASP A 1 116 ? -10.683 -0.879 -9.297 1.00 71.00 116 ASP A CA 1
ATOM 830 C C . ASP A 1 116 ? -11.447 -0.680 -7.983 1.00 71.00 116 ASP A C 1
ATOM 832 O O . ASP A 1 116 ? -12.435 -1.369 -7.721 1.00 71.00 116 ASP A O 1
ATOM 836 N N . GLY A 1 117 ? -10.938 0.208 -7.126 1.00 63.97 117 GLY A N 1
ATOM 837 C CA . GLY A 1 117 ? -11.481 0.399 -5.791 1.00 63.97 117 GLY A CA 1
ATOM 838 C C . GLY A 1 117 ? -12.955 0.754 -5.866 1.00 63.97 117 GLY A C 1
ATOM 839 O O . GLY A 1 117 ? -13.333 1.804 -6.394 1.00 63.97 117 GLY A O 1
ATOM 840 N N . VAL A 1 118 ? -13.809 -0.119 -5.336 1.00 65.06 118 VAL A N 1
ATOM 841 C CA . VAL A 1 118 ? -15.213 0.223 -5.148 1.00 65.06 118 VAL A CA 1
ATOM 842 C C . VAL A 1 118 ? -15.241 1.195 -3.986 1.00 65.06 118 VAL A C 1
ATOM 844 O O . VAL A 1 118 ? -14.955 0.832 -2.850 1.00 65.06 118 VAL A O 1
ATOM 847 N N . THR A 1 119 ? -15.570 2.450 -4.270 1.00 69.19 119 THR A N 1
ATOM 848 C CA . THR A 1 119 ? -15.782 3.442 -3.223 1.00 69.19 119 THR A CA 1
ATOM 849 C C . THR A 1 119 ? -16.941 2.968 -2.351 1.00 69.19 119 THR A C 1
ATOM 851 O O . THR A 1 119 ? -18.095 2.978 -2.782 1.00 69.19 119 THR A O 1
ATOM 854 N N . THR A 1 120 ? -16.643 2.508 -1.140 1.00 76.50 120 THR A N 1
ATOM 855 C CA . THR A 1 120 ? -17.661 2.041 -0.198 1.00 76.50 120 THR A CA 1
ATOM 856 C C . THR A 1 120 ? -17.875 3.065 0.905 1.00 76.50 120 THR A C 1
ATOM 858 O O . THR A 1 120 ? -16.923 3.628 1.453 1.00 76.50 120 THR A O 1
ATOM 861 N N . GLY A 1 121 ? -19.142 3.286 1.259 1.00 86.44 121 GLY A N 1
ATOM 862 C CA . GLY A 1 121 ? -19.487 3.950 2.513 1.00 86.44 121 GLY A CA 1
ATOM 863 C C . GLY A 1 121 ? -18.989 3.138 3.711 1.00 86.44 121 GLY A C 1
ATOM 864 O O . GLY A 1 121 ? -18.585 1.981 3.574 1.00 86.44 121 GLY A O 1
ATOM 865 N N . VAL A 1 122 ? -19.004 3.749 4.894 1.00 90.06 122 VAL A N 1
ATOM 866 C CA . VAL A 1 122 ? -18.694 3.036 6.137 1.00 90.06 122 VAL A CA 1
ATOM 867 C C . VAL A 1 122 ? -19.640 1.854 6.325 1.00 90.06 122 VAL A C 1
ATOM 869 O O . VAL A 1 122 ? -20.851 1.969 6.130 1.00 90.06 122 VAL A O 1
ATOM 872 N N . ILE A 1 123 ? -19.086 0.713 6.719 1.00 91.75 123 ILE A N 1
ATOM 873 C CA . ILE A 1 123 ? -19.867 -0.478 7.048 1.00 91.75 123 ILE A CA 1
ATOM 874 C C . ILE A 1 123 ? -19.745 -0.700 8.547 1.00 91.75 123 ILE A C 1
ATOM 876 O O . ILE A 1 123 ? -18.639 -0.731 9.086 1.00 91.75 123 ILE A O 1
ATOM 880 N N . ILE A 1 124 ? -20.885 -0.859 9.213 1.00 92.38 124 ILE A N 1
ATOM 881 C CA . ILE A 1 124 ? -20.942 -1.203 10.631 1.00 92.38 124 ILE A CA 1
ATOM 882 C C . ILE A 1 124 ? -21.702 -2.516 10.754 1.00 92.38 124 ILE A C 1
ATOM 884 O O . ILE A 1 124 ? -22.874 -2.591 10.383 1.00 92.38 124 ILE A O 1
ATOM 888 N N . THR A 1 125 ? -21.039 -3.544 11.270 1.00 94.44 125 THR A N 1
ATOM 889 C CA . THR A 1 125 ? -21.671 -4.814 11.643 1.00 94.44 125 THR A CA 1
ATOM 890 C C . THR A 1 125 ? -21.629 -4.990 13.157 1.00 94.44 125 THR A C 1
ATOM 892 O O . THR A 1 125 ? -20.846 -4.342 13.852 1.00 94.44 125 THR A O 1
ATOM 895 N N . SER A 1 126 ? -22.520 -5.824 13.688 1.00 93.31 126 SER A N 1
ATOM 896 C CA . SER A 1 126 ? -22.620 -6.098 15.121 1.00 93.31 126 SER A CA 1
ATOM 897 C C . SER A 1 126 ? -22.380 -7.580 15.364 1.00 93.31 126 SER A C 1
ATOM 899 O O . SER A 1 126 ? -23.060 -8.417 14.777 1.00 93.31 126 SER A O 1
ATOM 901 N N . GLU A 1 127 ? -21.426 -7.871 16.242 1.00 93.06 127 GLU A N 1
ATOM 902 C CA . GLU A 1 127 ? -21.078 -9.209 16.711 1.00 93.06 127 GLU A CA 1
ATOM 903 C C . GLU A 1 127 ? -21.338 -9.250 18.225 1.00 93.06 127 GLU A C 1
ATOM 905 O O . GLU A 1 127 ? -20.498 -8.871 19.046 1.00 93.06 127 GLU A O 1
ATOM 910 N N . GLY A 1 128 ? -22.567 -9.606 18.612 1.00 92.44 128 GLY A N 1
ATOM 911 C CA . GLY A 1 128 ? -23.016 -9.505 20.004 1.00 92.44 128 GLY A CA 1
ATOM 912 C C . GLY A 1 128 ? -23.048 -8.050 20.487 1.00 92.44 128 GLY A C 1
ATOM 913 O O . GLY A 1 128 ? -23.801 -7.239 19.955 1.00 92.44 128 GLY A O 1
ATOM 914 N N . THR A 1 129 ? -22.243 -7.708 21.498 1.00 90.88 129 THR A N 1
ATOM 915 C CA . THR A 1 129 ? -22.112 -6.326 22.006 1.00 90.88 129 THR A CA 1
ATOM 916 C C . THR A 1 129 ? -20.930 -5.564 21.395 1.00 90.88 129 THR A C 1
ATOM 918 O O . THR A 1 129 ? -20.622 -4.449 21.824 1.00 90.88 129 THR A O 1
ATOM 921 N N . VAL A 1 130 ? -20.250 -6.146 20.402 1.00 91.31 130 VAL A N 1
ATOM 922 C CA . VAL A 1 130 ? -19.109 -5.532 19.716 1.00 91.31 130 VAL A CA 1
ATOM 923 C C . VAL A 1 130 ? -19.564 -4.963 18.375 1.00 91.31 130 VAL A C 1
ATOM 925 O O . VAL A 1 130 ? -20.110 -5.684 17.542 1.00 91.31 130 VAL A O 1
ATOM 928 N N . ALA A 1 131 ? -19.320 -3.674 18.140 1.00 92.50 131 ALA A N 1
ATOM 929 C CA . ALA A 1 131 ? -19.502 -3.066 16.826 1.00 92.50 131 ALA A CA 1
ATOM 930 C C . ALA A 1 131 ? -18.197 -3.150 16.026 1.00 92.50 131 ALA A C 1
ATOM 932 O O . ALA A 1 131 ? -17.152 -2.684 16.482 1.00 92.50 131 ALA A O 1
ATOM 933 N N . VAL A 1 132 ? -18.254 -3.711 14.822 1.00 93.12 132 VAL A N 1
ATOM 934 C CA . VAL A 1 132 ? -17.124 -3.766 13.890 1.00 93.12 132 VAL A CA 1
ATOM 935 C C . VAL A 1 132 ? -17.333 -2.695 12.826 1.00 93.12 132 VAL A C 1
ATOM 937 O O . VAL A 1 132 ? -18.258 -2.773 12.019 1.00 93.12 132 VAL A O 1
ATOM 940 N N . ILE A 1 133 ? -16.481 -1.674 12.842 1.00 91.50 133 ILE A N 1
ATOM 941 C CA . ILE A 1 133 ? -16.493 -0.565 11.892 1.00 91.50 133 ILE A CA 1
ATOM 942 C C . ILE A 1 133 ? -15.438 -0.840 10.832 1.00 91.50 133 ILE A C 1
ATOM 944 O O . ILE A 1 133 ? -14.245 -0.846 11.129 1.00 91.50 133 ILE A O 1
ATOM 948 N N . ARG A 1 134 ? -15.862 -0.993 9.582 1.00 91.94 134 ARG A N 1
ATOM 949 C CA . ARG A 1 134 ? -14.969 -0.899 8.429 1.00 91.94 134 ARG A CA 1
ATOM 950 C C . ARG A 1 134 ? -15.029 0.527 7.886 1.00 91.94 134 ARG A C 1
ATOM 952 O O . ARG A 1 134 ? -16.099 0.932 7.419 1.00 91.94 134 ARG A O 1
ATOM 959 N N . PRO A 1 135 ? -13.928 1.298 7.952 1.00 90.19 135 PRO A N 1
ATOM 960 C CA . PRO A 1 135 ? -13.920 2.668 7.460 1.00 90.19 135 PRO A CA 1
ATOM 961 C C . PRO A 1 135 ? -14.281 2.737 5.973 1.00 90.19 135 PRO A C 1
ATOM 963 O O . PRO A 1 135 ? -13.848 1.902 5.179 1.00 90.19 135 PRO A O 1
ATOM 966 N N . GLY A 1 136 ? -15.054 3.758 5.610 1.00 88.25 136 GLY A N 1
ATOM 967 C CA . GLY A 1 136 ? -15.375 4.103 4.228 1.00 88.25 136 GLY A CA 1
ATOM 968 C C . GLY A 1 136 ? -15.173 5.595 3.983 1.00 88.25 136 GLY A C 1
ATOM 969 O O . GLY A 1 136 ? -14.509 6.270 4.771 1.00 88.25 136 GLY A O 1
ATOM 970 N N . ILE A 1 137 ? -15.743 6.116 2.897 1.00 85.00 137 ILE A N 1
ATOM 971 C CA . ILE A 1 137 ? -15.641 7.552 2.563 1.00 85.00 137 ILE A CA 1
ATOM 972 C C . ILE A 1 137 ? -16.442 8.469 3.493 1.00 85.00 137 ILE A C 1
ATOM 974 O O . ILE A 1 137 ? -16.135 9.652 3.606 1.00 85.00 137 ILE A O 1
ATOM 978 N N . ASP A 1 138 ? -17.455 7.918 4.155 1.00 85.00 138 ASP A N 1
ATOM 979 C CA . ASP A 1 138 ? -18.334 8.650 5.056 1.00 85.00 138 ASP A CA 1
ATOM 980 C C . ASP A 1 138 ? -18.014 8.289 6.507 1.00 85.00 138 ASP A C 1
ATOM 982 O O . ASP A 1 138 ? -17.611 7.163 6.813 1.00 85.00 138 ASP A O 1
ATOM 986 N N . ALA A 1 139 ? -18.244 9.226 7.425 1.00 80.69 139 ALA A N 1
ATOM 987 C CA . ALA A 1 139 ? -18.173 8.934 8.849 1.00 80.69 139 ALA A CA 1
ATOM 988 C C . ALA A 1 139 ? -19.412 8.131 9.299 1.00 80.69 139 ALA A C 1
ATOM 990 O O . ALA A 1 139 ? -20.526 8.428 8.851 1.00 80.69 139 ALA A O 1
ATOM 991 N N . PRO A 1 140 ? -19.264 7.146 10.205 1.00 81.38 140 PRO A N 1
ATOM 992 C CA . PRO A 1 140 ? -20.414 6.467 10.789 1.00 81.38 140 PRO A CA 1
ATOM 993 C C . PRO A 1 140 ? -21.332 7.465 11.507 1.00 81.38 140 PRO A C 1
ATOM 995 O O . PRO A 1 140 ? -20.882 8.268 12.318 1.00 81.38 140 PRO A O 1
ATOM 998 N N . SER A 1 141 ? -22.634 7.438 11.211 1.00 82.81 141 SER A N 1
ATOM 999 C CA . SER A 1 141 ? -23.592 8.379 11.813 1.00 82.81 141 SER A CA 1
ATOM 1000 C C . SER A 1 141 ? -23.934 8.036 13.264 1.00 82.81 141 SER A C 1
ATOM 1002 O O . SER A 1 141 ? -24.267 8.920 14.049 1.00 82.81 141 SER A O 1
ATOM 1004 N N . SER A 1 142 ? -23.892 6.748 13.609 1.00 87.56 142 SER A N 1
ATOM 1005 C CA . SER A 1 142 ? -24.188 6.212 14.939 1.00 87.56 142 SER A CA 1
ATOM 1006 C C . SER A 1 142 ? -23.749 4.752 15.024 1.00 87.56 142 SER A C 1
ATOM 1008 O O . SER A 1 142 ? -23.638 4.075 14.002 1.00 87.56 142 SER A O 1
ATOM 1010 N N . LEU A 1 143 ? -23.551 4.250 16.241 1.00 88.62 143 LEU A N 1
ATOM 1011 C CA . LEU A 1 143 ? -23.310 2.830 16.492 1.00 88.62 143 LEU A CA 1
ATOM 1012 C C . LEU A 1 143 ? -24.617 2.102 16.830 1.00 88.62 143 LEU A C 1
ATOM 1014 O O . LEU A 1 143 ? -25.573 2.755 17.250 1.00 88.62 143 LEU A O 1
ATOM 1018 N N . PRO A 1 144 ? -24.673 0.770 16.658 1.00 91.69 144 PRO A N 1
ATOM 1019 C CA . PRO A 1 144 ? -25.803 -0.033 17.106 1.00 91.69 144 PRO A CA 1
ATOM 1020 C C . PRO A 1 144 ? -26.056 0.118 18.613 1.00 91.69 144 PRO A C 1
ATOM 1022 O O . PRO A 1 144 ? -25.115 0.228 19.407 1.00 91.69 144 PRO A O 1
ATOM 1025 N N . ASP A 1 145 ? -27.325 0.078 19.017 1.00 90.62 145 ASP A N 1
ATOM 1026 C CA . ASP A 1 145 ? -27.705 0.120 20.431 1.00 90.62 145 ASP A CA 1
ATOM 1027 C C . ASP A 1 145 ? -27.109 -1.070 21.201 1.00 9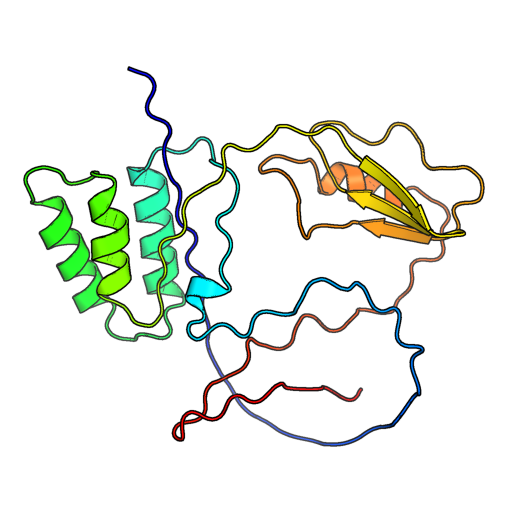0.62 145 ASP A C 1
ATOM 1029 O O . ASP A 1 145 ? -27.057 -2.193 20.703 1.00 90.62 145 ASP A O 1
ATOM 1033 N N . GLY A 1 146 ? -26.668 -0.829 22.439 1.00 89.94 146 GLY A N 1
ATOM 1034 C CA . GLY A 1 146 ? -26.068 -1.870 23.284 1.00 89.94 146 GLY A CA 1
ATOM 1035 C C . GLY A 1 146 ? -24.610 -2.212 22.952 1.00 89.94 146 GLY A C 1
ATOM 1036 O O . GLY A 1 146 ? -24.077 -3.169 23.512 1.00 89.94 146 GLY A O 1
ATOM 1037 N N . THR A 1 147 ? -23.953 -1.434 22.084 1.00 91.12 147 THR A N 1
ATOM 1038 C CA . THR A 1 147 ? -22.509 -1.555 21.828 1.00 91.12 147 THR A CA 1
ATOM 1039 C C . THR A 1 147 ? -21.710 -1.272 23.106 1.00 91.12 147 THR A C 1
ATOM 1041 O O . THR A 1 147 ? -21.782 -0.174 23.654 1.00 91.12 147 THR A O 1
ATOM 1044 N N . THR A 1 148 ? -20.915 -2.245 23.560 1.00 88.38 148 THR A N 1
ATOM 1045 C CA . THR A 1 148 ? -20.005 -2.123 24.716 1.00 88.38 148 THR A CA 1
ATOM 1046 C C . THR A 1 148 ? -18.532 -2.084 24.314 1.00 88.38 148 THR A C 1
ATOM 1048 O O . THR A 1 148 ? -17.684 -1.773 25.143 1.00 88.38 148 THR A O 1
ATOM 1051 N N . ALA A 1 149 ? -18.211 -2.433 23.067 1.00 86.69 149 ALA A N 1
ATOM 1052 C CA . ALA A 1 149 ? -16.860 -2.388 22.520 1.00 86.69 149 ALA A CA 1
ATOM 1053 C C . ALA A 1 149 ? -16.894 -2.097 21.014 1.00 86.69 149 ALA A C 1
ATOM 1055 O O . ALA A 1 149 ? -17.867 -2.421 20.334 1.00 86.69 149 ALA A O 1
ATOM 1056 N N . VAL A 1 150 ? -15.814 -1.515 20.492 1.00 88.31 150 VAL A N 1
ATOM 1057 C CA . VAL A 1 150 ? -15.676 -1.173 19.071 1.00 88.31 150 VAL A CA 1
ATOM 1058 C C . VAL A 1 150 ? -14.380 -1.747 18.513 1.00 88.31 150 VAL A C 1
ATOM 1060 O O . VAL A 1 150 ? -13.320 -1.612 19.121 1.00 88.31 150 VAL A O 1
ATOM 1063 N N . VAL A 1 151 ? -14.463 -2.346 17.328 1.00 89.44 151 VAL A N 1
ATOM 1064 C CA . VAL A 1 151 ? -13.321 -2.801 16.530 1.00 89.44 151 VAL A CA 1
ATOM 1065 C C . VAL A 1 151 ? -13.286 -1.997 15.239 1.00 89.44 151 VAL A C 1
ATOM 1067 O O . VAL A 1 151 ? -14.274 -1.954 14.513 1.00 89.44 151 VAL A O 1
ATOM 1070 N N . VAL A 1 152 ? -12.145 -1.383 14.929 1.00 89.44 152 VAL A N 1
ATOM 1071 C CA . VAL A 1 152 ? -11.918 -0.742 13.627 1.00 89.44 152 VAL A CA 1
ATOM 1072 C C . VAL A 1 152 ? -11.208 -1.748 12.715 1.00 89.44 152 VAL A C 1
ATOM 1074 O O . VAL A 1 152 ? -10.031 -2.045 12.910 1.00 89.44 152 VAL A O 1
ATOM 1077 N N . ASP A 1 153 ? -11.933 -2.306 11.745 1.00 89.44 153 ASP A N 1
ATOM 1078 C CA . ASP A 1 153 ? -11.429 -3.298 10.790 1.00 89.44 153 ASP A CA 1
ATOM 1079 C C . ASP A 1 153 ? -10.727 -2.614 9.611 1.00 89.44 153 ASP A C 1
ATOM 1081 O O . ASP A 1 153 ? -11.370 -2.077 8.708 1.00 89.44 153 ASP A O 1
ATOM 1085 N N . LEU A 1 154 ? -9.394 -2.659 9.616 1.00 85.81 154 LEU A N 1
ATOM 1086 C CA . LEU A 1 154 ? -8.546 -2.048 8.587 1.00 85.81 154 LEU A CA 1
ATOM 1087 C C . LEU A 1 154 ? -8.143 -3.015 7.461 1.00 85.81 154 LEU A C 1
ATOM 1089 O O . LEU A 1 154 ? -7.441 -2.606 6.543 1.00 85.81 154 LEU A O 1
ATOM 1093 N N . ARG A 1 155 ? -8.547 -4.293 7.519 1.00 79.44 155 ARG A N 1
ATOM 1094 C CA . ARG A 1 155 ? -8.018 -5.335 6.616 1.00 79.44 155 ARG A CA 1
ATOM 1095 C C . ARG A 1 155 ? -8.451 -5.174 5.157 1.00 79.44 155 ARG A C 1
ATOM 1097 O O . ARG A 1 155 ? -7.704 -5.554 4.272 1.00 79.44 155 ARG A O 1
ATOM 1104 N N . ASN A 1 156 ? -9.638 -4.614 4.919 1.00 74.50 156 ASN A N 1
ATOM 1105 C CA . ASN A 1 156 ? -10.229 -4.420 3.587 1.00 74.50 156 ASN A CA 1
ATOM 1106 C C . ASN A 1 156 ? -10.733 -2.981 3.430 1.00 74.50 156 ASN A C 1
ATOM 1108 O O . ASN A 1 156 ? -11.889 -2.740 3.082 1.00 74.50 156 ASN A O 1
ATOM 1112 N N . MET A 1 157 ? -9.900 -2.027 3.832 1.00 75.69 157 MET A N 1
ATOM 1113 C CA . MET A 1 157 ? -10.257 -0.618 3.816 1.00 75.69 157 MET A CA 1
ATOM 1114 C C . MET A 1 157 ? -10.024 -0.024 2.424 1.00 75.69 157 MET A C 1
ATOM 1116 O O . MET A 1 157 ? -8.952 -0.203 1.853 1.00 75.69 157 MET A O 1
ATOM 1120 N N . PHE A 1 158 ? -11.008 0.724 1.921 1.00 73.94 158 PHE A N 1
ATOM 1121 C CA . PHE A 1 158 ? -10.891 1.451 0.657 1.00 73.94 158 PHE A CA 1
ATOM 1122 C C . PHE A 1 158 ? -9.786 2.52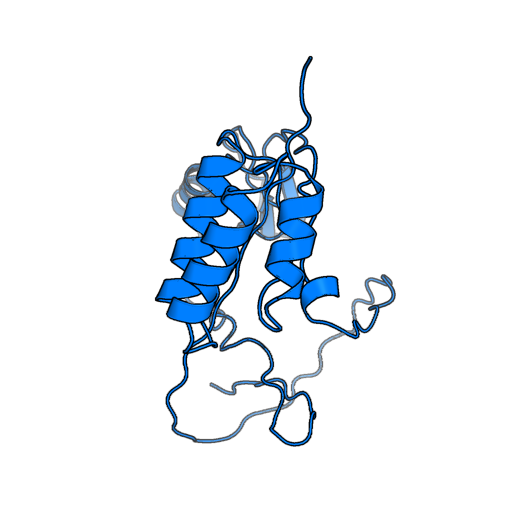6 0.718 1.00 73.94 158 PHE A C 1
ATOM 1124 O O . PHE A 1 158 ? -9.639 3.222 1.732 1.00 73.94 158 PHE A O 1
ATOM 1131 N N . VAL A 1 159 ? -9.030 2.712 -0.368 1.00 69.06 159 VAL A N 1
ATOM 1132 C CA . VAL A 1 159 ? -7.994 3.755 -0.480 1.00 69.06 159 VAL A CA 1
ATOM 1133 C C . VAL A 1 159 ? -8.644 5.138 -0.467 1.00 69.06 159 VAL A C 1
ATOM 1135 O O . VAL A 1 159 ? -9.244 5.588 -1.437 1.00 69.06 159 VAL A O 1
ATOM 1138 N N . GLY A 1 160 ? -8.499 5.838 0.659 1.00 74.06 160 GLY A N 1
ATOM 1139 C CA . GLY A 1 160 ? -9.148 7.128 0.913 1.00 74.06 160 GLY A CA 1
ATOM 1140 C C . GLY A 1 160 ? -10.279 7.063 1.937 1.00 74.06 160 GLY A C 1
ATOM 1141 O O . GLY A 1 160 ? -10.901 8.087 2.205 1.00 74.06 160 GLY A O 1
ATOM 1142 N N . ALA A 1 161 ? -10.538 5.895 2.529 1.00 83.00 161 ALA A N 1
ATOM 1143 C CA . ALA A 1 161 ? -11.416 5.797 3.681 1.00 83.00 161 ALA A CA 1
ATOM 1144 C C . ALA A 1 161 ? -10.880 6.609 4.870 1.00 83.00 161 ALA A C 1
ATOM 1146 O O . ALA A 1 161 ? -9.675 6.643 5.143 1.00 83.00 161 ALA A O 1
ATOM 1147 N N . ASP A 1 162 ? -11.793 7.224 5.616 1.00 85.50 162 ASP A N 1
ATOM 1148 C CA . ASP A 1 162 ? -11.446 8.060 6.759 1.00 85.50 162 ASP A CA 1
ATOM 1149 C C . ASP A 1 162 ? -11.310 7.214 8.036 1.00 85.50 162 ASP A C 1
ATOM 1151 O O . ASP A 1 162 ? -12.184 7.162 8.909 1.00 85.50 162 ASP A O 1
ATOM 1155 N N . ALA A 1 163 ? -10.181 6.506 8.139 1.00 85.75 163 ALA A N 1
ATOM 1156 C CA . ALA A 1 163 ? -9.841 5.720 9.325 1.00 85.75 163 ALA A CA 1
ATOM 1157 C C . ALA A 1 163 ? -9.780 6.582 10.597 1.00 85.75 163 ALA A C 1
ATOM 1159 O O . ALA A 1 163 ? -10.096 6.101 11.687 1.00 85.75 163 ALA A O 1
ATOM 1160 N N . ALA A 1 164 ? -9.392 7.855 10.466 1.00 84.75 164 ALA A N 1
ATOM 1161 C CA . ALA A 1 164 ? -9.324 8.781 11.586 1.00 84.75 164 ALA A CA 1
ATOM 1162 C C . ALA A 1 164 ? -10.726 9.128 12.101 1.00 84.75 164 ALA A C 1
ATOM 1164 O O . ALA A 1 164 ? -10.943 9.104 13.312 1.00 84.75 164 ALA A O 1
ATOM 1165 N N . ALA A 1 165 ? -11.696 9.369 11.214 1.00 85.06 165 ALA A N 1
ATOM 1166 C CA . ALA A 1 165 ? -13.092 9.560 11.598 1.00 85.06 165 ALA A CA 1
ATOM 1167 C C . ALA A 1 165 ? -13.673 8.311 12.278 1.00 85.06 165 ALA A C 1
ATOM 1169 O O . ALA A 1 165 ? -14.267 8.430 13.352 1.00 85.06 165 ALA A O 1
ATOM 1170 N N . ALA A 1 166 ? -13.441 7.114 11.727 1.00 84.81 166 ALA A N 1
ATOM 1171 C CA . ALA A 1 166 ? -13.870 5.860 12.357 1.00 84.81 166 ALA A CA 1
ATOM 1172 C C . ALA A 1 166 ? -13.273 5.685 13.769 1.00 84.81 166 ALA A C 1
ATOM 1174 O O . ALA A 1 166 ? -13.995 5.365 14.717 1.00 84.81 166 ALA A O 1
ATOM 1175 N N . ALA A 1 167 ? -11.976 5.964 13.932 1.00 84.31 167 ALA A N 1
ATOM 1176 C CA . ALA A 1 167 ? -11.310 5.931 15.231 1.00 84.31 167 ALA A CA 1
ATOM 1177 C C . ALA A 1 167 ? -11.838 7.009 16.191 1.00 84.31 167 ALA A C 1
ATOM 1179 O O . ALA A 1 167 ? -12.009 6.739 17.377 1.00 84.31 167 ALA A O 1
ATOM 1180 N N . SER A 1 168 ? -12.136 8.215 15.697 1.00 83.88 168 SER A N 1
ATOM 1181 C CA . SER A 1 168 ? -12.671 9.304 16.523 1.00 83.88 168 SER A CA 1
ATOM 1182 C C . SER A 1 168 ? -14.016 8.937 17.149 1.00 83.88 168 SER A C 1
ATOM 1184 O O . SER A 1 168 ? -14.244 9.229 18.321 1.00 83.88 168 SER A O 1
ATOM 1186 N N . ILE A 1 169 ? -14.870 8.220 16.413 1.00 81.19 169 ILE A N 1
ATOM 1187 C CA . ILE A 1 169 ? -16.157 7.747 16.926 1.00 81.19 169 ILE A CA 1
ATOM 1188 C C . ILE A 1 169 ? -15.937 6.697 18.009 1.00 81.19 169 ILE A C 1
ATOM 1190 O O . ILE A 1 169 ? -16.492 6.844 19.098 1.00 81.19 169 ILE A O 1
ATOM 1194 N N . ALA A 1 170 ? -15.053 5.723 17.769 1.00 77.25 170 ALA A N 1
ATOM 1195 C CA . ALA A 1 170 ? -14.652 4.754 18.788 1.00 77.25 170 ALA A CA 1
ATOM 1196 C C . ALA A 1 170 ? -14.113 5.434 20.066 1.00 77.25 170 ALA A C 1
ATOM 1198 O O . ALA A 1 170 ? -14.425 5.002 21.169 1.00 77.25 170 ALA A O 1
ATOM 1199 N N . MET A 1 171 ? -13.349 6.523 19.924 1.00 80.44 171 MET A N 1
ATOM 1200 C CA . MET A 1 171 ? -12.766 7.278 21.043 1.00 80.44 171 MET A CA 1
ATOM 1201 C C . MET A 1 171 ? -13.743 8.224 21.753 1.00 80.44 171 MET A C 1
ATOM 1203 O O . MET A 1 171 ? -13.508 8.589 22.900 1.00 80.44 171 MET A O 1
ATOM 1207 N N . SER A 1 172 ? -14.807 8.658 21.078 1.00 81.25 172 SER A N 1
ATOM 1208 C CA . SER A 1 172 ? -15.836 9.534 21.655 1.00 81.25 172 SER A CA 1
ATOM 1209 C C . SER A 1 172 ? -16.856 8.800 22.523 1.00 81.25 172 SER A C 1
ATOM 1211 O O . SER A 1 172 ? -17.654 9.435 23.212 1.00 81.25 172 SER A O 1
ATOM 1213 N N . MET A 1 173 ? -16.846 7.471 22.478 1.00 71.94 173 MET A N 1
ATOM 1214 C CA . MET A 1 173 ? -17.670 6.648 23.343 1.00 71.94 173 MET A CA 1
ATOM 1215 C C . MET A 1 173 ? -17.117 6.620 24.764 1.00 71.94 173 MET A C 1
ATOM 1217 O O . MET A 1 173 ? -15.909 6.548 24.980 1.00 71.94 173 MET A O 1
ATOM 1221 N N . ASP A 1 174 ? -18.028 6.551 25.729 1.00 70.69 174 ASP A N 1
ATOM 1222 C CA . ASP A 1 174 ? -17.715 6.196 27.112 1.00 70.69 174 ASP A CA 1
ATOM 1223 C C . ASP A 1 174 ? -17.576 4.667 27.229 1.00 70.69 174 ASP A C 1
ATOM 1225 O O . ASP A 1 174 ? -18.355 3.984 27.891 1.00 70.69 174 ASP A O 1
ATOM 1229 N N . VAL A 1 175 ? -16.642 4.107 26.456 1.00 64.75 175 VAL A N 1
ATOM 1230 C CA . VAL A 1 175 ? -16.277 2.688 26.493 1.00 64.75 175 VAL A CA 1
ATOM 1231 C C . VAL A 1 175 ? -14.921 2.528 27.149 1.00 64.75 175 VAL A C 1
ATOM 1233 O O . VAL A 1 175 ? -13.974 3.266 26.877 1.00 64.75 175 VAL A O 1
ATOM 1236 N N . GLU A 1 176 ? -14.828 1.527 28.017 1.00 60.28 176 GLU A N 1
ATOM 1237 C CA . GLU A 1 176 ? -13.569 1.133 28.622 1.00 60.28 176 GLU A CA 1
ATOM 1238 C C . GLU A 1 176 ? -12.650 0.610 27.512 1.00 60.28 176 GLU A C 1
ATOM 1240 O O . GLU A 1 176 ? -12.866 -0.461 26.939 1.00 60.28 176 GLU A O 1
ATOM 1245 N N . LEU A 1 177 ? -11.647 1.410 27.146 1.00 62.16 177 LEU A N 1
ATOM 1246 C CA . LEU A 1 177 ? -10.674 1.007 26.143 1.00 62.16 177 LEU A CA 1
ATOM 1247 C C . LEU A 1 177 ? -9.911 -0.202 26.678 1.00 62.16 177 LEU A C 1
ATOM 1249 O O . LEU A 1 177 ? -9.210 -0.118 27.689 1.00 62.16 177 LEU A O 1
ATOM 1253 N N . GLY A 1 178 ? -10.020 -1.327 25.973 1.00 58.81 178 GLY A N 1
ATOM 1254 C CA . GLY A 1 178 ? -9.192 -2.486 26.252 1.00 58.81 178 GLY A CA 1
ATOM 1255 C C . GLY A 1 178 ? -7.720 -2.089 26.141 1.00 58.81 178 GLY A C 1
ATOM 1256 O O . GLY A 1 178 ? -7.226 -1.821 25.052 1.00 58.81 178 GLY A O 1
ATOM 1257 N N . ILE A 1 179 ? -6.992 -2.098 27.259 1.00 56.00 179 ILE A N 1
ATOM 1258 C CA . ILE A 1 179 ? -5.545 -1.793 27.315 1.00 56.00 179 ILE A CA 1
ATOM 1259 C C . ILE A 1 179 ? -4.711 -2.953 26.726 1.00 56.00 179 ILE A C 1
ATOM 1261 O O . ILE A 1 179 ? -3.486 -3.003 26.830 1.00 56.00 179 ILE A O 1
ATOM 1265 N N . ARG A 1 180 ? -5.364 -3.933 26.094 1.00 49.41 180 ARG A N 1
ATOM 1266 C CA . ARG A 1 180 ? -4.693 -5.035 25.418 1.00 49.41 180 ARG A CA 1
ATOM 1267 C C . ARG A 1 180 ? -4.216 -4.553 24.057 1.00 49.41 180 ARG A C 1
ATOM 1269 O O . ARG A 1 180 ? -4.915 -4.643 23.054 1.00 49.41 180 ARG A O 1
ATOM 1276 N N . THR A 1 181 ? -2.979 -4.082 24.026 1.00 50.25 181 THR A N 1
ATOM 1277 C CA . THR A 1 181 ? -2.205 -4.035 22.791 1.00 50.25 181 THR A CA 1
ATOM 1278 C C . THR A 1 181 ? -2.047 -5.479 22.316 1.00 50.25 181 THR A C 1
ATOM 1280 O O . THR A 1 181 ? -1.188 -6.202 22.822 1.00 50.25 181 THR A O 1
ATOM 1283 N N . GLN A 1 182 ? -2.894 -5.931 21.384 1.00 46.72 182 GLN A N 1
ATOM 1284 C CA . GLN A 1 182 ? -2.579 -7.121 20.594 1.00 46.72 182 GLN A CA 1
ATOM 1285 C C . GLN A 1 182 ? -1.207 -6.850 19.988 1.00 46.72 182 GLN A C 1
ATOM 1287 O O . GLN A 1 182 ? -1.009 -5.804 19.357 1.00 46.72 182 GLN A O 1
ATOM 1292 N N . ARG A 1 183 ? -0.230 -7.708 20.304 1.00 46.03 183 ARG A N 1
ATOM 1293 C CA . ARG A 1 183 ? 1.148 -7.541 19.843 1.00 46.03 183 ARG A CA 1
ATOM 1294 C C . ARG A 1 183 ? 1.084 -7.234 18.350 1.00 46.03 183 ARG A C 1
ATOM 1296 O O . ARG A 1 183 ? 0.492 -8.001 17.594 1.00 46.03 183 ARG A O 1
ATOM 1303 N N . ARG A 1 184 ? 1.660 -6.094 17.940 1.00 43.84 184 ARG A N 1
ATOM 1304 C CA . ARG A 1 184 ? 1.979 -5.845 16.527 1.00 43.84 184 ARG A CA 1
ATOM 1305 C C . ARG A 1 184 ? 2.538 -7.148 15.984 1.00 43.84 184 ARG A C 1
ATOM 1307 O O . ARG A 1 184 ? 3.428 -7.677 16.636 1.00 43.84 184 ARG A O 1
ATOM 1314 N N . PHE A 1 185 ? 2.012 -7.635 14.865 1.00 42.97 185 PHE A N 1
ATOM 1315 C CA . PHE A 1 185 ? 2.557 -8.777 14.135 1.00 42.97 185 PHE A CA 1
ATOM 1316 C C . PHE A 1 185 ? 4.093 -8.666 14.165 1.00 42.97 185 PHE A C 1
ATOM 1318 O O . PHE A 1 185 ? 4.656 -7.738 13.577 1.00 42.97 185 PHE A O 1
ATOM 1325 N N . LEU A 1 186 ? 4.756 -9.478 14.999 1.00 42.34 186 LEU A N 1
ATOM 1326 C CA . LEU A 1 186 ? 6.176 -9.313 15.339 1.00 42.34 186 LEU A CA 1
ATOM 1327 C C . LEU A 1 186 ? 7.026 -9.996 14.265 1.00 42.34 186 LEU A C 1
ATOM 1329 O O . LEU A 1 186 ? 7.808 -10.894 14.552 1.00 42.34 186 LEU A O 1
ATOM 1333 N N . GLY A 1 187 ? 6.855 -9.547 13.023 1.00 40.94 187 GLY A N 1
ATOM 1334 C CA . GLY A 1 187 ? 7.619 -10.004 11.871 1.00 40.94 187 GLY A CA 1
ATOM 1335 C C . GLY A 1 187 ? 6.830 -10.894 10.918 1.00 40.94 187 GLY A C 1
ATOM 1336 O O . GLY A 1 187 ? 5.944 -11.652 11.308 1.00 40.94 187 GLY A O 1
ATOM 1337 N N . PHE A 1 188 ? 7.181 -10.768 9.641 1.00 45.94 188 PHE A N 1
ATOM 1338 C CA . PHE A 1 188 ? 6.875 -11.768 8.628 1.00 45.94 188 PHE A CA 1
ATOM 1339 C C . PHE A 1 188 ? 7.603 -13.078 8.970 1.00 45.94 188 PHE A C 1
ATOM 1341 O O . PHE A 1 188 ? 8.685 -13.015 9.563 1.00 45.94 188 PHE A O 1
ATOM 1348 N N . PRO A 1 189 ? 7.044 -14.245 8.608 1.00 49.34 189 PRO A N 1
ATOM 1349 C CA . PRO A 1 189 ? 7.763 -15.506 8.729 1.00 49.34 189 PRO A CA 1
ATOM 1350 C C . PRO A 1 189 ? 9.095 -15.385 7.977 1.00 49.34 189 PRO A C 1
ATOM 1352 O O . PRO A 1 189 ? 9.125 -14.978 6.815 1.00 49.34 189 PRO A O 1
ATOM 1355 N N . SER A 1 190 ? 10.204 -15.655 8.663 1.00 46.53 190 SER A N 1
ATOM 1356 C CA . SER A 1 190 ? 11.516 -15.691 8.028 1.00 46.53 190 SER A CA 1
ATOM 1357 C C . SER A 1 190 ? 11.753 -17.086 7.485 1.00 46.53 190 SER A C 1
ATOM 1359 O O . SER A 1 190 ? 11.522 -18.077 8.179 1.00 46.53 190 SER A O 1
ATOM 1361 N N . GLN A 1 191 ? 12.223 -17.144 6.247 1.00 50.38 191 GLN A N 1
ATOM 1362 C CA . GLN A 1 191 ? 12.743 -18.367 5.677 1.00 50.38 191 GLN A CA 1
ATOM 1363 C C . GLN A 1 191 ? 14.184 -18.532 6.167 1.00 50.38 191 GLN A C 1
ATOM 1365 O O . GLN A 1 191 ? 15.031 -17.668 5.922 1.00 50.38 191 GLN A O 1
ATOM 1370 N N . ASP A 1 192 ? 14.443 -19.598 6.917 1.00 60.41 192 ASP A N 1
ATOM 1371 C CA . ASP A 1 192 ? 15.796 -19.923 7.356 1.00 60.41 192 ASP A CA 1
ATOM 1372 C C . ASP A 1 192 ? 16.666 -20.318 6.149 1.00 60.41 192 ASP A C 1
ATOM 1374 O O . ASP A 1 192 ? 16.173 -20.624 5.061 1.00 60.41 192 ASP A O 1
ATOM 1378 N N . ALA A 1 193 ? 17.993 -20.335 6.324 1.00 65.00 193 ALA A N 1
ATOM 1379 C CA . ALA A 1 193 ? 18.937 -20.704 5.259 1.00 65.00 193 ALA A CA 1
ATOM 1380 C C . ALA A 1 193 ? 18.732 -22.136 4.712 1.00 65.00 193 ALA A C 1
ATOM 1382 O O . ALA A 1 193 ? 19.321 -22.500 3.695 1.00 65.00 193 ALA A O 1
ATOM 1383 N N . ASP A 1 194 ? 17.921 -22.950 5.393 1.00 69.75 194 ASP A N 1
ATOM 1384 C CA . ASP A 1 194 ? 17.504 -24.292 4.990 1.00 69.75 194 ASP A CA 1
ATOM 1385 C C . ASP A 1 194 ? 16.114 -24.341 4.326 1.00 69.75 194 ASP A C 1
ATOM 1387 O O . ASP A 1 194 ? 15.575 -25.427 4.108 1.00 69.75 194 ASP A O 1
ATOM 1391 N N . ASN A 1 195 ? 15.552 -23.184 3.963 1.00 56.16 195 ASN A N 1
ATOM 1392 C CA . ASN A 1 195 ? 14.231 -23.026 3.358 1.00 56.16 195 ASN A CA 1
ATOM 1393 C C . ASN A 1 195 ? 13.034 -23.370 4.262 1.00 56.16 195 ASN A C 1
ATOM 1395 O O . ASN A 1 195 ? 11.905 -23.413 3.764 1.00 56.16 195 ASN A O 1
ATOM 1399 N N . SER A 1 196 ? 13.234 -23.589 5.564 1.00 59.41 196 SER A N 1
ATOM 1400 C CA . SER A 1 196 ? 12.123 -23.807 6.492 1.00 59.41 196 SER A CA 1
ATOM 1401 C C . SER A 1 196 ? 11.427 -22.491 6.867 1.00 59.41 196 SER A C 1
ATOM 1403 O O . SER A 1 196 ? 12.063 -21.453 7.052 1.00 59.41 196 SER A O 1
ATOM 1405 N N . TRP A 1 197 ? 10.092 -22.529 6.938 1.00 48.28 197 TRP A N 1
ATOM 1406 C CA . TRP A 1 197 ? 9.257 -21.404 7.359 1.00 48.28 197 TRP A CA 1
ATOM 1407 C C . TRP A 1 197 ? 8.955 -21.534 8.850 1.00 48.28 197 TRP A C 1
ATOM 1409 O O . TRP A 1 197 ? 8.367 -22.530 9.275 1.00 48.28 197 TRP A O 1
ATOM 1419 N N . THR A 1 198 ? 9.327 -20.535 9.651 1.00 50.41 198 THR A N 1
ATOM 1420 C CA . THR A 1 198 ? 8.988 -20.506 11.080 1.00 50.41 198 THR A CA 1
ATOM 1421 C C . THR A 1 198 ? 8.049 -19.340 11.399 1.00 50.41 198 THR A C 1
ATOM 1423 O O . THR A 1 198 ? 8.265 -18.197 10.995 1.00 50.41 198 THR A O 1
ATOM 1426 N N . HIS A 1 199 ? 6.962 -19.637 12.118 1.00 39.50 199 HIS A N 1
ATOM 1427 C CA . HIS A 1 199 ? 6.074 -18.633 12.704 1.00 39.50 199 HIS A CA 1
ATOM 1428 C C . HIS A 1 199 ? 6.570 -18.301 14.115 1.00 39.50 199 HIS A C 1
ATOM 1430 O O . HIS A 1 199 ? 6.730 -19.200 14.940 1.00 39.50 199 HIS A O 1
ATOM 1436 N N . TYR A 1 200 ? 6.792 -17.021 14.422 1.00 44.38 200 TYR A N 1
ATOM 1437 C CA . TYR A 1 200 ? 7.096 -16.611 15.792 1.00 44.38 200 TYR A CA 1
ATOM 1438 C C . TYR A 1 200 ? 5.800 -16.431 16.588 1.00 44.38 200 TYR A C 1
ATOM 1440 O O . TYR A 1 200 ? 5.206 -15.353 16.609 1.00 44.38 200 TYR A O 1
ATOM 1448 N N . GLU A 1 201 ? 5.370 -17.481 17.287 1.00 39.84 201 GLU A 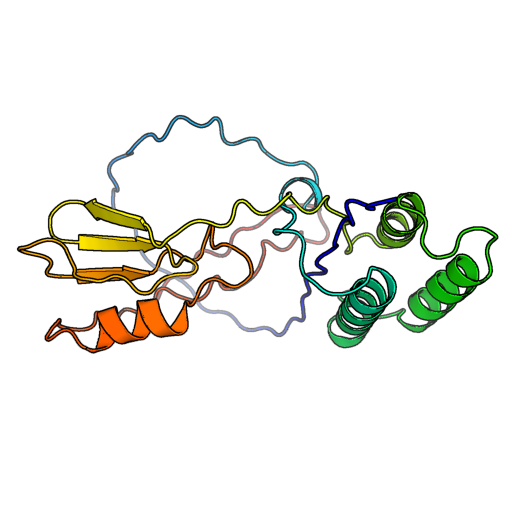N 1
ATOM 1449 C CA . GLU A 1 201 ? 4.485 -17.305 18.437 1.00 39.84 201 GLU A CA 1
ATOM 1450 C C . GLU A 1 201 ? 5.255 -16.596 19.548 1.00 39.84 201 GLU A C 1
ATOM 1452 O O . GLU A 1 201 ? 6.401 -16.924 19.861 1.00 39.84 201 GLU A O 1
ATOM 1457 N N . SER A 1 202 ? 4.630 -15.593 20.151 1.00 37.06 202 SER A N 1
ATOM 1458 C CA . SER A 1 202 ? 5.264 -14.811 21.199 1.00 37.06 202 SER A CA 1
ATOM 1459 C C . SER A 1 202 ? 4.440 -14.946 22.479 1.00 37.06 202 SER A C 1
ATOM 1461 O O . SER A 1 202 ? 3.343 -14.399 22.587 1.00 37.06 202 SER A O 1
ATOM 1463 N N . SER A 1 203 ? 4.978 -15.650 23.475 1.00 36.81 203 SER A N 1
ATOM 1464 C CA . SER A 1 203 ? 4.437 -15.655 24.837 1.00 36.81 203 SER A CA 1
ATOM 1465 C C . SER A 1 203 ? 4.796 -14.335 25.534 1.00 36.81 203 SER A C 1
ATOM 1467 O O . SER A 1 203 ? 5.903 -13.812 25.349 1.00 36.81 203 SER A O 1
ATOM 1469 N N . LEU A 1 204 ? 3.826 -13.706 26.204 1.00 36.62 204 LEU A N 1
ATOM 1470 C CA . LEU A 1 204 ? 4.039 -12.540 27.078 1.00 36.62 204 LEU A CA 1
ATOM 1471 C C . LEU A 1 204 ? 4.479 -13.004 28.466 1.00 36.62 204 LEU A C 1
ATOM 1473 O O . LEU A 1 204 ? 3.930 -14.029 28.924 1.00 36.62 204 LEU A O 1
#

Organism: NCBI:txid408172

Foldseek 3Di:
DDDPDWAFAADADDDDDDDDDDDDDDDDDDPDPPDPPDDDPAVLVVDAAAADDDDDQVVRVVVRLVVCCPRNPDPPNVVLVVLLVVCCPDPCSRDPVSQCVSQVVDSRGYGHGHDNFDQDDWDWDDDDLEIEIEFGQDADPDHDPNRQAYHHDPPRHHDNGPSVSNVVRRVPDPHDPDPDPPPDLPDDFDQPPVRDTDRDDDDD

Sequence (204 aa):
VKFNQRIVHIALSLALTTSVAACGSDSETDDTATGDLVEVNSWCDAGLGGDAGTRTLEADLASAHVGHRLFGPSTDWLGADATLTTMLEGDAPFSDSLLSTYAAEFDSICAADATDGVTTGVIITSEGTVAVIRPGIDAPSSLPDGTTAVVVDLRNMFVGADAAAAASIAMSMDVELGIRTQRRFLGFPSQDADNSWTHYESSL

Secondary structure (DSSP, 8-state):
----------------------------------------SSHHHHPPP-B--SS-HHHHHHHHHHHHHHH-S-S-HHHHHHHHHHHHTSS-TT-HHHHHHHHHT-TT----PPB-------EEEEETTEEEEE--SS----PPTT--EEEE--TT--TT--HHHHHHHHHHS--------------PPEEPTTS-EE------

pLDDT: mean 72.38, std 20.78, range [21.12, 96.0]